Protein AF-A0A645DA91-F1 (afdb_monomer)

Foldseek 3Di:
DDDDDCPQLLVVQPAVPDPLVVQDDPVVVVVVSVVLRVVQVVVVVVVDDSVVSSPDCVNNPRPRDPPVCVVVVVVLVVLQVLLCVLCVVVCPQQPDFCQVLDDDADDADQKKKWWFFDPRSPRPCPPCVQWTWTQFPRRGTDTHGPVPCNRTDIHRDLVSLVVSLQVVLVVSLVVCVVVPRDNVSRDSHRIDMFMFGDDFAQDADDLVQLVVQQAADQLQAWWKWAAASNNHIHIDRPPVSQRVGQEIEPINHRPPLCGYNPRPVPCSVQVSQQRLVSLLVCLVPRGRYYTYRDHPDDPVVSVVSSVVRD

Organism: NCBI:txid1076179

Sequence (310 aa):
MLIVLKSGPYNCINATYDGRHGLCTNMEFREYIEGLAEKYDRLISKGYSEYTILNSREFSQNPFDKTENNVMDEIGNLSSEYRNSICSKKDCYLNWCFKDVFVEHSAAKNIAFYFQLQENGRSSFLFDPDKRLYLCTDGRIKKLGDSNLEEIYYVYNRMDARLFNNVCSDYIAQKCIEIGCPASNIIRYYFSIRFRRLGKPTYLFSKSDIEELMRNADDRETNILVVDENGHAKIIQDIGDRFLYPVRNEAWQAGNNYVGKYSRLSTLDDVYTSCLEGWLLYLGTGQEQYIDIYAEAREEELIKAIEAYY

Structure (mmCIF, N/CA/C/O backbone):
data_AF-A0A645DA91-F1
#
_entry.id   AF-A0A645DA91-F1
#
loop_
_atom_site.group_PDB
_atom_site.id
_atom_site.type_symbol
_atom_site.label_atom_id
_atom_site.label_alt_id
_atom_site.label_comp_id
_atom_site.label_asym_id
_atom_site.label_entity_id
_atom_site.label_seq_id
_atom_site.pdbx_PDB_ins_code
_atom_site.Cartn_x
_atom_site.Cartn_y
_atom_site.Cartn_z
_atom_site.occupancy
_atom_site.B_iso_or_equiv
_atom_site.auth_seq_id
_atom_site.auth_comp_id
_atom_site.auth_asym_id
_atom_site.auth_atom_id
_atom_site.pdbx_PDB_model_num
ATOM 1 N N . MET A 1 1 ? 17.039 39.453 10.058 1.00 52.34 1 MET A N 1
ATOM 2 C CA . MET A 1 1 ? 15.638 39.378 10.521 1.00 52.34 1 MET A CA 1
ATOM 3 C C . MET A 1 1 ? 14.882 38.536 9.514 1.00 52.34 1 MET A C 1
ATOM 5 O O . MET A 1 1 ? 14.834 38.927 8.356 1.00 52.34 1 MET A O 1
ATOM 9 N N . LEU A 1 2 ? 14.391 37.369 9.926 1.00 65.50 2 LEU A N 1
ATOM 10 C CA . LEU A 1 2 ? 13.587 36.490 9.080 1.00 65.50 2 LEU A CA 1
ATOM 11 C C . LEU A 1 2 ? 12.135 36.984 9.104 1.00 65.50 2 LEU A C 1
ATOM 13 O O . LEU A 1 2 ? 11.560 37.112 10.181 1.00 65.50 2 LEU A O 1
ATOM 17 N N . ILE A 1 3 ? 11.560 37.278 7.939 1.00 67.12 3 ILE A N 1
ATOM 18 C CA . ILE A 1 3 ? 10.134 37.591 7.795 1.00 67.12 3 ILE A CA 1
ATOM 19 C C . ILE A 1 3 ? 9.536 36.513 6.897 1.00 67.12 3 ILE A C 1
ATOM 21 O O . ILE A 1 3 ? 9.873 36.431 5.720 1.00 67.12 3 ILE A O 1
ATOM 25 N N . VAL A 1 4 ? 8.656 35.692 7.461 1.00 72.00 4 VAL A N 1
ATOM 26 C CA . VAL A 1 4 ? 7.913 34.640 6.757 1.00 72.00 4 VAL A CA 1
ATOM 27 C C . VAL A 1 4 ? 6.449 34.692 7.188 1.00 72.00 4 VAL A C 1
ATOM 29 O O . VAL A 1 4 ? 6.142 35.091 8.313 1.00 72.00 4 VAL A O 1
ATOM 32 N N . LEU A 1 5 ? 5.532 34.316 6.295 1.00 72.62 5 LEU A N 1
ATOM 33 C CA . LEU A 1 5 ? 4.101 34.295 6.603 1.00 72.62 5 LEU A CA 1
ATOM 34 C C . LEU A 1 5 ? 3.814 33.231 7.662 1.00 72.62 5 LEU A C 1
ATOM 36 O O . LEU A 1 5 ? 4.162 32.068 7.481 1.00 72.62 5 LEU A O 1
ATOM 40 N N . LYS A 1 6 ? 3.154 33.619 8.758 1.00 69.06 6 LYS A N 1
ATOM 41 C CA . LYS A 1 6 ? 2.871 32.730 9.897 1.00 69.06 6 LYS A CA 1
ATOM 42 C C . LYS A 1 6 ? 2.107 31.460 9.496 1.00 69.06 6 LYS A C 1
ATOM 44 O O . LYS A 1 6 ? 2.364 30.412 10.065 1.00 69.06 6 LYS A O 1
ATOM 49 N N . SER A 1 7 ? 1.217 31.563 8.513 1.00 73.00 7 SER A N 1
ATOM 50 C CA . SER A 1 7 ? 0.435 30.460 7.939 1.00 73.00 7 SER A CA 1
ATOM 51 C C . SER A 1 7 ? 0.967 29.983 6.582 1.00 73.00 7 SER A C 1
ATOM 53 O O . SER A 1 7 ? 0.236 29.370 5.815 1.00 73.00 7 SER A O 1
ATOM 55 N N . GLY A 1 8 ? 2.194 30.360 6.219 1.00 74.38 8 GLY A N 1
ATOM 56 C CA . GLY A 1 8 ? 2.812 29.900 4.983 1.00 74.38 8 GLY A CA 1
ATOM 57 C C . GLY A 1 8 ? 3.330 28.468 5.135 1.00 74.38 8 GLY A C 1
ATOM 58 O O . GLY A 1 8 ? 3.785 28.115 6.225 1.00 74.38 8 GLY A O 1
ATOM 59 N N . PRO A 1 9 ? 3.362 27.679 4.048 1.00 80.50 9 PRO A N 1
ATOM 60 C CA . PRO A 1 9 ? 3.739 26.264 4.081 1.00 80.50 9 PRO A CA 1
ATOM 61 C C . PRO A 1 9 ? 5.111 26.011 4.719 1.00 80.50 9 PRO A C 1
ATOM 63 O O . PRO A 1 9 ? 5.287 25.007 5.390 1.00 80.50 9 PRO A O 1
ATOM 66 N N . TYR A 1 10 ? 6.051 26.957 4.616 1.00 82.50 10 TYR A N 1
ATOM 67 C CA . TYR A 1 10 ? 7.350 26.903 5.298 1.00 82.50 10 TYR A CA 1
ATOM 68 C C . TYR A 1 10 ? 7.258 26.753 6.827 1.00 82.50 10 TYR A C 1
ATOM 70 O O . TYR A 1 10 ? 8.022 25.991 7.408 1.00 82.50 10 TYR A O 1
ATOM 78 N N . ASN A 1 11 ? 6.330 27.461 7.478 1.00 77.62 11 ASN A N 1
ATOM 79 C CA . ASN A 1 11 ? 6.151 27.399 8.934 1.00 77.62 11 ASN A CA 1
ATOM 80 C C . ASN A 1 11 ? 5.330 26.180 9.384 1.00 77.62 11 ASN A C 1
ATOM 82 O O . ASN A 1 11 ? 5.194 25.955 10.583 1.00 77.62 11 ASN A O 1
ATOM 86 N N . CYS A 1 12 ? 4.783 25.417 8.436 1.00 75.38 12 CYS A N 1
ATOM 87 C CA . CYS A 1 12 ? 3.957 24.239 8.682 1.00 75.38 12 CYS A CA 1
ATOM 88 C C . CYS A 1 12 ? 4.709 22.926 8.393 1.00 75.38 12 CYS A C 1
ATOM 90 O O . CYS A 1 12 ? 4.130 21.850 8.489 1.00 75.38 12 CYS A O 1
ATOM 92 N N . ILE A 1 13 ? 5.995 22.987 8.029 1.00 75.62 13 ILE A N 1
ATOM 93 C CA . ILE A 1 13 ? 6.814 21.790 7.815 1.00 75.62 13 ILE A CA 1
ATOM 94 C C . ILE A 1 13 ? 7.103 21.130 9.170 1.00 75.62 13 ILE A C 1
ATOM 96 O O . ILE A 1 13 ? 7.697 21.748 10.051 1.00 75.62 13 ILE A O 1
ATOM 100 N N . ASN A 1 14 ? 6.744 19.853 9.312 1.00 62.31 14 ASN A N 1
ATOM 101 C CA . ASN A 1 14 ? 6.839 19.084 10.563 1.00 62.31 14 ASN A CA 1
ATOM 102 C C . ASN A 1 14 ? 8.263 18.600 10.921 1.00 62.31 14 ASN A C 1
ATOM 104 O O . ASN A 1 14 ? 8.432 17.575 11.577 1.00 62.31 14 ASN A O 1
ATOM 108 N N . ALA A 1 15 ? 9.308 19.315 10.507 1.00 59.81 15 ALA A N 1
ATOM 109 C CA . ALA A 1 15 ? 10.686 18.971 10.849 1.00 59.81 15 ALA A CA 1
ATOM 110 C C . ALA A 1 15 ? 11.095 19.676 12.154 1.00 59.81 15 ALA A C 1
ATOM 112 O O . ALA A 1 15 ? 11.396 20.874 12.174 1.00 59.81 15 ALA A O 1
ATOM 113 N N . THR A 1 16 ? 11.086 18.941 13.269 1.00 45.09 16 THR A N 1
ATOM 114 C CA . THR A 1 16 ? 11.477 19.471 14.580 1.00 45.09 16 THR A CA 1
ATOM 115 C C . THR A 1 16 ? 12.940 19.930 14.531 1.00 45.09 16 THR A C 1
ATOM 117 O O . THR A 1 16 ? 13.837 19.118 14.332 1.00 45.09 16 THR A O 1
ATOM 120 N N . TYR A 1 17 ? 13.175 21.231 14.735 1.00 54.69 17 TYR A N 1
ATOM 121 C CA . TYR A 1 17 ? 14.493 21.897 14.714 1.00 54.69 17 TYR A CA 1
ATOM 122 C C . TYR A 1 17 ? 15.131 22.140 13.339 1.00 54.69 17 TYR A C 1
ATOM 124 O O . TYR A 1 17 ? 16.354 22.246 13.232 1.00 54.69 17 TYR A O 1
ATOM 132 N N . ASP A 1 18 ? 14.329 22.328 12.293 1.00 66.44 18 ASP A N 1
ATOM 133 C CA . ASP A 1 18 ? 14.874 22.686 10.987 1.00 66.44 18 ASP A CA 1
ATOM 134 C C . ASP A 1 18 ? 15.167 24.197 10.837 1.00 66.44 18 ASP A C 1
ATOM 136 O O . ASP A 1 18 ? 14.302 25.029 10.551 1.00 66.44 18 ASP A O 1
ATOM 140 N N . GLY A 1 19 ? 16.440 24.556 11.020 1.00 72.50 19 GLY A N 1
ATOM 141 C CA . GLY A 1 19 ? 16.985 25.899 10.818 1.00 72.50 19 GLY A CA 1
ATOM 142 C C . GLY A 1 19 ? 17.414 26.217 9.379 1.00 72.50 19 GLY A C 1
ATOM 143 O O . GLY A 1 19 ? 18.328 27.023 9.212 1.00 72.50 19 GLY A O 1
ATOM 144 N N . ARG A 1 20 ? 16.809 25.613 8.339 1.00 80.69 20 ARG A N 1
ATOM 145 C CA . ARG A 1 20 ? 17.244 25.708 6.923 1.00 80.69 20 ARG A CA 1
ATOM 146 C C . ARG A 1 20 ? 17.534 27.116 6.398 1.00 80.69 20 ARG A C 1
ATOM 148 O O . ARG A 1 20 ? 18.460 27.297 5.617 1.00 80.69 20 ARG A O 1
ATOM 155 N N . HIS A 1 21 ? 16.813 28.129 6.874 1.00 82.00 21 HIS A N 1
ATOM 156 C CA . HIS A 1 21 ? 17.048 29.535 6.520 1.00 82.00 21 HIS A CA 1
ATOM 157 C C . HIS A 1 21 ? 18.426 30.074 6.948 1.00 82.00 21 HIS A C 1
ATOM 159 O O . HIS A 1 21 ? 18.890 31.067 6.398 1.00 82.00 21 HIS A O 1
ATOM 165 N N . GLY A 1 22 ? 19.078 29.449 7.932 1.00 81.25 22 GLY A N 1
ATOM 166 C CA . GLY A 1 22 ? 20.432 29.792 8.373 1.00 81.25 22 GLY A CA 1
ATOM 167 C C . GLY A 1 22 ? 21.545 29.193 7.508 1.00 81.25 22 GLY A C 1
ATOM 168 O O . GLY A 1 22 ? 22.710 29.516 7.724 1.00 81.25 22 GLY A O 1
ATOM 169 N N . LEU A 1 23 ? 21.203 28.327 6.547 1.00 83.12 23 LEU A N 1
ATOM 170 C CA . LEU A 1 23 ? 22.153 27.572 5.721 1.00 83.12 23 LEU A CA 1
ATOM 171 C C . LEU A 1 23 ? 22.264 28.088 4.277 1.00 83.12 23 LEU A C 1
ATOM 173 O O . LEU A 1 23 ? 23.050 27.560 3.493 1.00 83.12 23 LEU A O 1
ATOM 177 N N . CYS A 1 24 ? 21.511 29.127 3.926 1.00 81.69 24 CYS A N 1
ATOM 178 C CA . CYS A 1 24 ? 21.477 29.712 2.589 1.00 81.69 24 CYS A CA 1
ATOM 179 C C . CYS A 1 24 ? 21.543 31.242 2.639 1.00 81.69 24 CYS A C 1
ATOM 181 O O . CYS A 1 24 ? 21.350 31.874 3.679 1.00 81.69 24 CYS A O 1
ATOM 183 N N . THR A 1 25 ? 21.804 31.862 1.493 1.00 84.88 25 THR A N 1
ATOM 184 C CA . THR A 1 25 ? 21.698 33.314 1.339 1.00 84.88 25 THR A CA 1
ATOM 185 C C . THR A 1 25 ? 20.234 33.762 1.345 1.00 84.88 25 THR A C 1
ATOM 187 O O . THR A 1 25 ? 19.316 32.989 1.078 1.00 84.88 25 THR A O 1
ATOM 190 N N . ASN A 1 26 ? 19.995 35.053 1.594 1.00 84.19 26 ASN A N 1
ATOM 191 C CA . ASN A 1 26 ? 18.640 35.618 1.558 1.00 84.19 26 ASN A CA 1
ATOM 192 C C . ASN A 1 26 ? 17.962 35.472 0.183 1.00 84.19 26 ASN A C 1
ATOM 194 O O . ASN A 1 26 ? 16.739 35.385 0.122 1.00 84.19 26 ASN A O 1
ATOM 198 N N . MET A 1 27 ? 18.739 35.486 -0.906 1.00 81.25 27 MET A N 1
ATOM 199 C CA . MET A 1 27 ? 18.217 35.341 -2.268 1.00 81.25 27 MET A CA 1
ATOM 200 C C . MET A 1 27 ? 17.771 33.901 -2.520 1.00 81.25 27 MET A C 1
ATOM 202 O O . MET A 1 27 ? 16.620 33.683 -2.880 1.00 81.25 27 MET A O 1
ATOM 206 N N . GLU A 1 28 ? 18.630 32.931 -2.206 1.00 81.81 28 GLU A N 1
ATOM 207 C CA . GLU A 1 28 ? 18.305 31.501 -2.298 1.00 81.81 28 GLU A CA 1
ATOM 208 C C . GLU A 1 28 ? 17.116 31.136 -1.404 1.00 81.81 28 GLU A C 1
ATOM 210 O O . GLU A 1 28 ? 16.223 30.398 -1.814 1.00 81.81 28 GLU A O 1
ATOM 215 N N . PHE A 1 29 ? 17.062 31.698 -0.193 1.00 86.19 29 PHE A N 1
ATOM 216 C CA . PHE A 1 29 ? 15.939 31.482 0.710 1.00 86.19 29 PHE A CA 1
ATOM 217 C C . PHE A 1 29 ? 14.629 32.027 0.134 1.00 86.19 29 PHE A C 1
ATOM 219 O O . PHE A 1 29 ? 13.588 31.384 0.238 1.00 86.19 29 PHE A O 1
ATOM 226 N N . ARG A 1 30 ? 14.669 33.211 -0.486 1.00 82.50 30 ARG A N 1
ATOM 227 C CA . ARG A 1 30 ? 13.492 33.830 -1.099 1.00 82.50 30 ARG A CA 1
ATOM 228 C C . ARG A 1 30 ? 12.961 32.995 -2.263 1.00 82.50 30 ARG A C 1
ATOM 230 O O . ARG A 1 30 ? 11.773 32.690 -2.274 1.00 82.50 30 ARG A O 1
ATOM 237 N N . GLU A 1 31 ? 13.832 32.610 -3.192 1.00 83.19 31 GLU A N 1
ATOM 238 C CA . GLU A 1 31 ? 13.474 31.765 -4.341 1.00 83.19 31 GLU A CA 1
ATOM 239 C C . GLU A 1 31 ? 12.900 30.420 -3.884 1.00 83.19 31 GLU A C 1
ATOM 241 O O . GLU A 1 31 ? 11.908 29.931 -4.424 1.00 83.19 31 GLU A O 1
ATOM 246 N N . TYR A 1 32 ? 13.486 29.846 -2.833 1.00 83.50 32 TYR A N 1
ATOM 247 C CA . TYR A 1 32 ? 12.991 28.625 -2.220 1.00 83.50 32 TYR A CA 1
ATOM 248 C C . TYR A 1 32 ? 11.575 28.780 -1.650 1.00 83.50 32 TYR A C 1
ATOM 250 O O . TYR A 1 32 ? 10.724 27.937 -1.923 1.00 83.50 32 TYR A O 1
ATOM 258 N N . ILE A 1 33 ? 11.295 29.848 -0.893 1.00 85.00 33 ILE A N 1
ATOM 259 C CA . ILE A 1 33 ? 9.961 30.101 -0.326 1.00 85.00 33 ILE A CA 1
ATOM 260 C C . ILE A 1 33 ? 8.917 30.323 -1.424 1.00 85.00 33 ILE A C 1
ATOM 262 O O . ILE A 1 33 ? 7.820 29.774 -1.328 1.00 85.00 33 ILE A O 1
ATOM 266 N N . GLU A 1 34 ? 9.253 31.094 -2.460 1.00 82.25 34 GLU A N 1
ATOM 267 C CA . GLU A 1 34 ? 8.369 31.337 -3.608 1.00 82.25 34 GLU A CA 1
ATOM 268 C C . GLU A 1 34 ? 8.045 30.014 -4.324 1.00 82.25 34 GLU A C 1
ATOM 270 O O . GLU A 1 34 ? 6.875 29.660 -4.476 1.00 82.25 34 GLU A O 1
ATOM 275 N N . GLY A 1 35 ? 9.062 29.204 -4.635 1.00 81.62 35 GLY A N 1
ATOM 276 C CA . GLY A 1 35 ? 8.860 27.892 -5.254 1.00 81.62 35 GLY A CA 1
ATOM 277 C C . GLY A 1 35 ? 8.137 26.879 -4.356 1.00 81.62 35 GLY A C 1
ATOM 278 O O . GLY A 1 35 ? 7.450 25.986 -4.856 1.00 81.62 35 GLY A O 1
ATOM 279 N N . LEU A 1 36 ? 8.275 26.990 -3.034 1.00 84.19 36 LEU A N 1
ATOM 280 C CA . LEU A 1 36 ? 7.584 26.130 -2.074 1.00 84.19 36 LEU A CA 1
ATOM 281 C C . LEU A 1 36 ? 6.093 26.483 -1.976 1.00 84.19 36 LEU A C 1
ATOM 283 O O . LEU A 1 36 ? 5.263 25.574 -1.949 1.00 84.19 36 LEU A O 1
ATOM 287 N N . ALA A 1 37 ? 5.749 27.773 -2.002 1.00 83.75 37 ALA A N 1
ATOM 288 C CA . ALA A 1 37 ? 4.364 28.241 -2.046 1.00 83.75 37 ALA A CA 1
ATOM 289 C C . ALA A 1 37 ? 3.654 27.809 -3.340 1.00 83.75 37 ALA A C 1
ATOM 291 O O . ALA A 1 37 ? 2.596 27.188 -3.277 1.00 83.75 37 ALA A O 1
ATOM 292 N N . GLU A 1 38 ? 4.276 28.020 -4.506 1.00 84.12 38 GLU A N 1
ATOM 293 C CA . GLU A 1 38 ? 3.701 27.612 -5.797 1.00 84.12 38 GLU A CA 1
ATOM 294 C C . GLU A 1 38 ? 3.420 26.104 -5.866 1.00 84.12 38 GLU A C 1
ATOM 296 O O . GLU A 1 38 ? 2.376 25.662 -6.353 1.00 84.12 38 GLU A O 1
ATOM 301 N N . LYS A 1 39 ? 4.354 25.286 -5.366 1.00 80.69 39 LYS A N 1
ATOM 302 C CA . LYS A 1 39 ? 4.186 23.828 -5.325 1.00 80.69 39 LYS A CA 1
ATOM 303 C C . LYS A 1 39 ? 3.067 23.412 -4.381 1.00 80.69 39 LYS A C 1
ATOM 305 O O . LYS A 1 39 ? 2.303 22.516 -4.735 1.00 80.69 39 LYS A O 1
ATOM 310 N N . TYR A 1 40 ? 2.993 24.034 -3.208 1.00 84.69 40 TYR A N 1
ATOM 311 C CA . TYR A 1 40 ? 1.960 23.762 -2.217 1.00 84.69 40 TYR A CA 1
ATOM 312 C C . TYR A 1 40 ? 0.567 24.062 -2.790 1.00 84.69 40 TYR A C 1
ATOM 314 O O . TYR A 1 40 ? -0.273 23.164 -2.841 1.00 84.69 40 TYR A O 1
ATOM 322 N N . ASP A 1 41 ? 0.362 25.256 -3.354 1.00 83.62 41 ASP A N 1
ATOM 323 C CA . ASP A 1 41 ? -0.920 25.666 -3.947 1.00 83.62 41 ASP A CA 1
ATOM 324 C C . ASP A 1 41 ? -1.335 24.747 -5.107 1.00 83.62 41 ASP A C 1
ATOM 326 O O . ASP A 1 41 ? -2.500 24.351 -5.248 1.00 83.62 41 ASP A O 1
ATOM 330 N N . ARG A 1 42 ? -0.365 24.332 -5.930 1.00 80.50 42 ARG A N 1
ATOM 331 C CA . ARG A 1 42 ? -0.598 23.383 -7.025 1.00 80.50 42 ARG A CA 1
ATOM 332 C C . ARG A 1 42 ? -1.047 22.006 -6.531 1.00 80.50 42 ARG A C 1
ATOM 334 O O . ARG A 1 42 ? -1.808 21.337 -7.221 1.00 80.50 42 ARG A O 1
ATOM 341 N N . LEU A 1 43 ? -0.553 21.541 -5.387 1.00 76.06 43 LEU A N 1
ATOM 342 C CA . LEU A 1 43 ? -0.924 20.233 -4.840 1.00 76.06 43 LEU A CA 1
ATOM 343 C C . LEU A 1 43 ? -2.266 20.298 -4.102 1.00 76.06 43 LEU A C 1
ATOM 345 O O . LEU A 1 43 ? -3.107 19.425 -4.313 1.00 76.06 43 LEU A O 1
ATOM 349 N N . ILE A 1 44 ? -2.523 21.364 -3.340 1.00 80.50 44 ILE A N 1
ATOM 350 C CA . ILE A 1 44 ? -3.827 21.600 -2.701 1.00 80.50 44 ILE A CA 1
ATOM 351 C C . ILE A 1 44 ? -4.943 21.696 -3.748 1.00 80.50 44 ILE A C 1
ATOM 353 O O . ILE A 1 44 ? -5.970 21.032 -3.623 1.00 80.50 44 ILE A O 1
ATOM 357 N N . SER A 1 45 ? -4.733 22.449 -4.834 1.00 74.25 45 SER A N 1
ATOM 358 C CA . SER A 1 45 ? -5.717 22.561 -5.927 1.00 74.25 45 SER A CA 1
ATOM 359 C C . SER A 1 45 ? -5.999 21.237 -6.651 1.00 74.25 45 SER A C 1
ATOM 361 O O . SER A 1 45 ? -7.038 21.102 -7.294 1.00 74.25 45 SER A O 1
ATOM 363 N N . LYS A 1 46 ? -5.114 20.242 -6.513 1.00 68.00 46 LYS A N 1
ATOM 364 C CA . LYS A 1 46 ? -5.298 18.874 -7.019 1.00 68.00 46 LYS A CA 1
ATOM 365 C C . LYS A 1 46 ? -5.961 17.927 -6.007 1.00 68.00 46 LYS A C 1
ATOM 367 O O . LYS A 1 46 ? -6.096 16.743 -6.299 1.00 68.00 46 LYS A O 1
ATOM 372 N N . GLY A 1 47 ? -6.384 18.424 -4.843 1.00 66.44 47 GLY A N 1
ATOM 373 C CA . GLY A 1 47 ? -7.108 17.650 -3.831 1.00 66.44 47 GLY A CA 1
ATOM 374 C C . GLY A 1 47 ? -6.224 16.829 -2.891 1.00 66.44 47 GLY A C 1
ATOM 375 O O . GLY A 1 47 ? -6.746 16.006 -2.141 1.00 66.44 47 GLY A O 1
ATOM 376 N N . TYR A 1 48 ? -4.903 17.035 -2.906 1.00 64.56 48 TYR A N 1
ATOM 377 C CA . TYR A 1 48 ? -4.022 16.440 -1.901 1.00 64.56 48 TYR A CA 1
ATOM 378 C C . TYR A 1 48 ? -4.250 17.118 -0.547 1.00 64.56 48 TYR A C 1
ATOM 380 O O . TYR A 1 48 ? -4.436 18.333 -0.482 1.00 64.56 48 TYR A O 1
ATOM 388 N N . SER A 1 49 ? -4.226 16.341 0.538 1.00 76.19 49 SER A N 1
ATOM 389 C CA . SER A 1 49 ? -4.338 16.908 1.881 1.00 76.19 49 SER A CA 1
ATOM 390 C C . SER A 1 49 ? -3.063 17.669 2.247 1.00 76.19 49 SER A C 1
ATOM 392 O O . SER A 1 49 ? -1.952 17.286 1.868 1.00 76.19 49 SER A O 1
ATOM 394 N N . GLU A 1 50 ? -3.224 18.736 3.025 1.00 77.56 50 GLU A N 1
ATOM 395 C CA . GLU A 1 50 ? -2.109 19.519 3.560 1.00 77.56 50 GLU A CA 1
ATOM 396 C C . GLU A 1 50 ? -1.109 18.632 4.319 1.00 77.56 50 GLU A C 1
ATOM 398 O O . GLU A 1 50 ? 0.097 18.723 4.095 1.00 77.56 50 GLU A O 1
ATOM 403 N N . TYR A 1 51 ? -1.614 17.697 5.130 1.00 72.62 51 TYR A N 1
ATOM 404 C CA . TYR A 1 51 ? -0.792 16.732 5.856 1.00 72.62 51 TYR A CA 1
ATOM 405 C C . TYR A 1 51 ? 0.101 15.900 4.920 1.00 72.62 51 TYR A C 1
ATOM 407 O O . TYR A 1 51 ? 1.298 15.762 5.170 1.00 72.62 51 TYR A O 1
ATOM 415 N N . THR A 1 52 ? -0.437 15.372 3.815 1.00 68.38 52 THR A N 1
ATOM 416 C CA . THR A 1 52 ? 0.349 14.579 2.855 1.00 68.38 52 THR A CA 1
ATOM 417 C C . THR A 1 52 ? 1.425 15.417 2.162 1.00 68.38 52 THR A C 1
ATOM 419 O O . THR A 1 52 ? 2.522 14.919 1.916 1.00 68.38 52 THR A O 1
ATOM 422 N N . ILE A 1 53 ? 1.130 16.682 1.855 1.00 74.88 53 ILE A N 1
ATOM 423 C CA . ILE A 1 53 ? 2.071 17.587 1.186 1.00 74.88 53 ILE A CA 1
ATOM 424 C C . ILE A 1 53 ? 3.228 17.945 2.123 1.00 74.88 53 ILE A C 1
ATOM 426 O O . ILE A 1 53 ? 4.388 17.807 1.747 1.00 74.88 53 ILE A O 1
ATOM 430 N N . LEU A 1 54 ? 2.926 18.375 3.349 1.00 76.44 54 LEU A N 1
ATOM 431 C CA . LEU A 1 54 ? 3.929 18.896 4.282 1.00 76.44 54 LEU A CA 1
ATOM 432 C C . LEU A 1 54 ? 4.844 17.807 4.860 1.00 76.44 54 LEU A C 1
ATOM 434 O O . LEU A 1 54 ? 5.992 18.095 5.196 1.00 76.44 54 LEU A O 1
ATOM 438 N N . ASN A 1 55 ? 4.367 16.560 4.930 1.00 67.88 55 ASN A N 1
ATOM 439 C CA . ASN A 1 55 ? 5.183 15.407 5.323 1.00 67.88 55 ASN A CA 1
ATOM 440 C C . ASN A 1 55 ? 5.912 14.746 4.137 1.00 67.88 55 ASN A C 1
ATOM 442 O O . ASN A 1 55 ? 6.686 13.807 4.338 1.00 67.88 55 ASN A O 1
ATOM 446 N N . SER A 1 56 ? 5.701 15.211 2.899 1.00 68.19 56 SER A N 1
ATOM 447 C CA . SER A 1 56 ? 6.437 14.696 1.742 1.00 68.19 56 SER A CA 1
ATOM 448 C C . SER A 1 56 ? 7.918 15.050 1.861 1.00 68.19 56 SER A C 1
ATOM 450 O O . SER A 1 56 ? 8.277 16.118 2.358 1.00 68.19 56 SER A O 1
ATOM 452 N N . ARG A 1 57 ? 8.793 14.166 1.367 1.00 65.25 57 ARG A N 1
ATOM 453 C CA . ARG A 1 57 ? 10.252 14.356 1.417 1.00 65.25 57 ARG A CA 1
ATOM 454 C C . ARG A 1 57 ? 10.676 15.702 0.828 1.00 65.25 57 ARG A C 1
ATOM 456 O O . ARG A 1 57 ? 11.599 16.328 1.318 1.00 65.25 57 ARG A O 1
ATOM 463 N N . GLU A 1 58 ? 10.004 16.151 -0.221 1.00 70.75 58 GLU A N 1
ATOM 464 C CA . GLU A 1 58 ? 10.311 17.391 -0.927 1.00 70.75 58 GLU A CA 1
ATOM 465 C C . GLU A 1 58 ? 10.017 18.655 -0.103 1.00 70.75 58 GLU A C 1
ATOM 467 O O . GLU A 1 58 ? 10.619 19.694 -0.373 1.00 70.75 58 GLU A O 1
ATOM 472 N N . PHE A 1 59 ? 9.118 18.573 0.884 1.00 78.00 59 PHE A N 1
ATOM 473 C CA . PHE A 1 59 ? 8.829 19.654 1.832 1.00 78.00 59 PHE A CA 1
ATOM 474 C C . PHE A 1 59 ? 9.597 19.470 3.146 1.00 78.00 59 PHE A C 1
ATOM 476 O O . PHE A 1 59 ? 10.156 20.436 3.672 1.00 78.00 59 PHE A O 1
ATOM 483 N N . SER A 1 60 ? 9.676 18.242 3.662 1.00 74.00 60 SER A N 1
ATOM 484 C CA . SER A 1 60 ? 10.303 17.945 4.950 1.00 74.00 60 SER A CA 1
ATOM 485 C C . SER A 1 60 ? 11.832 17.946 4.908 1.00 74.00 60 SER A C 1
ATOM 487 O O . SER A 1 60 ? 12.437 18.419 5.865 1.00 74.00 60 SER A O 1
ATOM 489 N N . GLN A 1 61 ? 12.469 17.533 3.805 1.00 75.69 61 GLN A N 1
ATOM 490 C CA . GLN A 1 61 ? 13.932 17.520 3.681 1.00 75.69 61 GLN A CA 1
ATOM 491 C C . GLN A 1 61 ? 14.507 18.942 3.600 1.00 75.69 61 GLN A C 1
ATOM 493 O O . GLN A 1 61 ? 13.990 19.797 2.878 1.00 75.69 61 GLN A O 1
ATOM 498 N N . ASN A 1 62 ? 15.616 19.183 4.304 1.00 79.75 62 ASN A N 1
ATOM 499 C CA . ASN A 1 62 ? 16.337 20.448 4.251 1.00 79.75 62 ASN A CA 1
ATOM 500 C C . ASN A 1 62 ? 17.187 20.534 2.965 1.00 79.75 62 ASN A C 1
ATOM 502 O O . ASN A 1 62 ? 18.188 19.826 2.839 1.00 79.75 62 ASN A O 1
ATOM 506 N N . PRO A 1 63 ? 16.851 21.415 2.007 1.00 75.94 63 PRO A N 1
ATOM 507 C CA . PRO A 1 63 ? 17.580 21.506 0.741 1.00 75.94 63 PRO A CA 1
ATOM 508 C C . PRO A 1 63 ? 18.964 22.163 0.878 1.00 75.94 63 PRO A C 1
ATOM 510 O O . PRO A 1 63 ? 19.746 22.129 -0.068 1.00 75.94 63 PRO A O 1
ATOM 513 N N . PHE A 1 64 ? 19.270 22.774 2.027 1.00 81.12 64 PHE A N 1
ATOM 514 C CA . PHE A 1 64 ? 20.493 23.544 2.260 1.00 81.12 64 PHE A CA 1
ATOM 515 C C . PHE A 1 64 ? 21.484 22.844 3.205 1.00 81.12 64 PHE A C 1
ATOM 517 O O . PHE A 1 64 ? 22.625 23.295 3.335 1.00 81.12 64 PHE A O 1
ATOM 524 N N . ASP A 1 65 ? 21.092 21.737 3.845 1.00 77.56 65 ASP A N 1
ATOM 525 C CA . ASP A 1 65 ? 21.990 20.955 4.697 1.00 77.56 65 ASP A CA 1
ATOM 526 C C . ASP A 1 65 ? 22.947 20.097 3.862 1.00 77.56 65 ASP A C 1
ATOM 528 O O . ASP A 1 65 ? 22.552 19.181 3.148 1.00 77.56 65 ASP A O 1
ATOM 532 N N . LYS A 1 66 ? 24.248 20.379 3.956 1.00 63.78 66 LYS A N 1
ATOM 533 C CA . LYS A 1 66 ? 25.297 19.658 3.220 1.00 63.78 66 LYS A CA 1
ATOM 534 C C . LYS A 1 66 ? 25.690 18.326 3.872 1.00 63.78 66 LYS A C 1
ATOM 536 O O . LYS A 1 66 ? 26.407 17.549 3.250 1.00 63.78 66 LYS A O 1
ATOM 541 N N . THR A 1 67 ? 25.268 18.057 5.108 1.00 58.12 67 THR A N 1
ATOM 542 C CA . THR A 1 67 ? 25.639 16.843 5.855 1.00 58.12 67 THR A CA 1
ATOM 543 C C . THR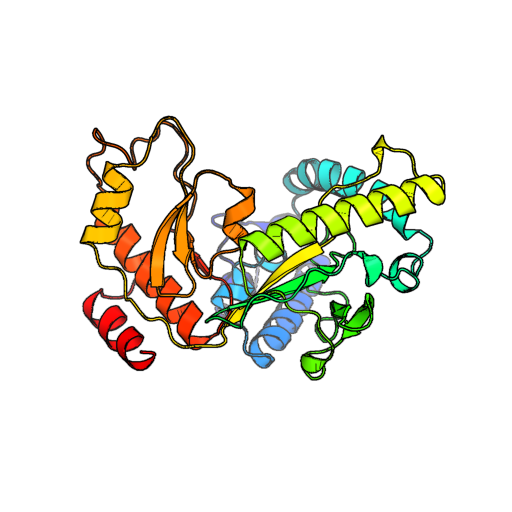 A 1 67 ? 24.652 15.693 5.658 1.00 58.12 67 THR A C 1
ATOM 545 O O . THR A 1 67 ? 25.097 14.585 5.362 1.00 58.12 67 THR A O 1
ATOM 548 N N . GLU A 1 68 ? 23.340 15.950 5.689 1.00 47.34 68 GLU A N 1
ATOM 549 C CA . GLU A 1 68 ? 22.327 14.963 5.274 1.00 47.34 68 GLU A CA 1
ATOM 550 C C . GLU A 1 68 ? 22.366 14.685 3.769 1.00 47.34 68 GLU A C 1
ATOM 552 O O . GLU A 1 68 ? 22.215 13.535 3.344 1.00 47.34 68 GLU A O 1
ATOM 557 N N . ASN A 1 69 ? 22.639 15.719 2.962 1.00 46.38 69 ASN A N 1
ATOM 558 C CA . ASN A 1 69 ? 22.774 15.555 1.522 1.00 46.38 69 ASN A CA 1
ATOM 559 C C . ASN A 1 69 ? 23.947 14.628 1.174 1.00 46.38 69 ASN A C 1
ATOM 561 O O . ASN A 1 69 ? 23.754 13.737 0.372 1.00 46.38 69 ASN A O 1
ATOM 565 N N . ASN A 1 70 ? 25.112 14.671 1.830 1.00 43.50 70 ASN A N 1
ATOM 566 C CA . ASN A 1 70 ? 26.246 13.828 1.408 1.00 43.50 70 ASN A CA 1
ATOM 567 C C . ASN A 1 70 ? 26.054 12.306 1.606 1.00 43.50 70 ASN A C 1
ATOM 569 O O . ASN A 1 70 ? 26.477 11.540 0.748 1.00 43.50 70 ASN A O 1
ATOM 573 N N . VAL A 1 71 ? 25.397 11.832 2.673 1.00 41.88 71 VAL A N 1
ATOM 574 C CA . VAL A 1 71 ? 25.269 10.373 2.925 1.00 41.88 71 VAL A CA 1
ATOM 575 C C . VAL A 1 71 ? 24.136 9.748 2.099 1.00 41.88 71 VAL A C 1
ATOM 577 O O . VAL A 1 71 ? 24.264 8.638 1.577 1.00 41.88 71 VAL A O 1
ATOM 580 N N . MET A 1 72 ? 23.025 10.471 1.931 1.00 40.78 72 MET A N 1
ATOM 581 C CA . MET A 1 72 ? 21.904 10.053 1.082 1.00 40.78 72 MET A CA 1
ATOM 582 C C . MET A 1 72 ? 22.141 10.357 -0.403 1.00 40.78 72 MET A C 1
ATOM 584 O O . MET A 1 72 ? 21.667 9.586 -1.238 1.00 40.78 72 MET A O 1
ATOM 588 N N . ASP A 1 73 ? 22.897 11.404 -0.748 1.00 43.00 73 ASP A N 1
ATOM 589 C CA . ASP A 1 73 ? 23.323 11.677 -2.122 1.00 43.00 73 ASP A CA 1
ATOM 590 C C . ASP A 1 73 ? 24.466 10.764 -2.545 1.00 43.00 73 ASP A C 1
ATOM 592 O O . ASP A 1 73 ? 24.528 10.463 -3.720 1.00 43.00 73 ASP A O 1
ATOM 596 N N . GLU A 1 74 ? 25.330 10.224 -1.682 1.00 38.50 74 GLU A N 1
ATOM 597 C CA . GLU A 1 74 ? 26.290 9.196 -2.127 1.00 38.50 74 GLU A CA 1
ATOM 598 C C . GLU A 1 74 ? 25.577 7.884 -2.497 1.00 38.50 74 GLU A C 1
ATOM 600 O O . GLU A 1 74 ? 25.829 7.324 -3.565 1.00 38.50 74 GLU A O 1
ATOM 605 N N . ILE A 1 75 ? 24.595 7.442 -1.703 1.00 40.22 75 ILE A N 1
ATOM 606 C CA . ILE A 1 75 ? 23.752 6.268 -2.013 1.00 40.22 75 ILE A CA 1
ATOM 607 C C . ILE A 1 75 ? 22.781 6.573 -3.180 1.00 40.22 75 ILE A C 1
ATOM 609 O O . ILE A 1 75 ? 22.485 5.719 -4.025 1.00 40.22 75 ILE A O 1
ATOM 613 N N . GLY A 1 76 ? 22.303 7.815 -3.280 1.00 39.25 76 GLY A N 1
ATOM 614 C CA . GLY A 1 76 ? 21.455 8.328 -4.357 1.00 39.25 76 GLY A CA 1
ATOM 615 C C . GLY A 1 76 ? 22.195 8.560 -5.679 1.00 39.25 76 GLY A C 1
ATOM 616 O O . GLY A 1 76 ? 21.638 8.281 -6.739 1.00 39.25 76 GLY A O 1
ATOM 617 N N . ASN A 1 77 ? 23.456 8.991 -5.646 1.00 37.94 77 ASN A N 1
ATOM 618 C CA . ASN A 1 77 ? 24.316 9.274 -6.803 1.00 37.94 77 ASN A CA 1
ATOM 619 C C . ASN A 1 77 ? 24.943 7.991 -7.351 1.00 37.94 77 ASN A C 1
ATOM 621 O O . ASN A 1 77 ? 24.848 7.752 -8.553 1.00 37.94 77 ASN A O 1
ATOM 625 N N . LEU A 1 78 ? 25.404 7.078 -6.485 1.00 38.03 78 LEU A N 1
ATOM 626 C CA . LEU A 1 78 ? 25.780 5.713 -6.885 1.00 38.03 78 LEU A CA 1
ATOM 627 C C . LEU A 1 78 ? 24.585 4.903 -7.414 1.00 38.03 78 LEU A C 1
ATOM 629 O O 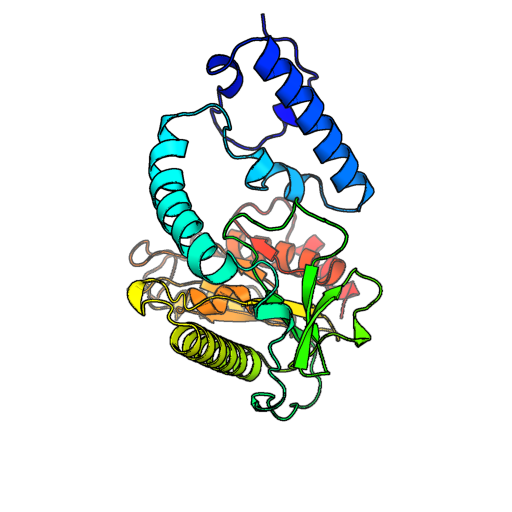. LEU A 1 78 ? 24.768 3.939 -8.141 1.00 38.03 78 LEU A O 1
ATOM 633 N N . SER A 1 79 ? 23.342 5.271 -7.102 1.00 45.50 79 SER A N 1
ATOM 634 C CA . SER A 1 79 ? 22.165 4.627 -7.702 1.00 45.50 79 SER A CA 1
ATOM 635 C C . SER A 1 79 ? 21.561 5.406 -8.876 1.00 45.50 79 SER A C 1
ATOM 637 O O . SER A 1 79 ? 20.721 4.855 -9.587 1.00 45.50 79 SER A O 1
ATOM 639 N N . SER A 1 80 ? 21.970 6.652 -9.132 1.00 42.22 80 SER A N 1
ATOM 640 C CA . SER A 1 80 ? 21.472 7.464 -10.253 1.00 42.22 80 SER A CA 1
ATOM 641 C C . SER A 1 80 ? 22.442 7.516 -11.431 1.00 42.22 80 SER A C 1
ATOM 643 O O . SER A 1 80 ? 21.975 7.372 -12.555 1.00 42.22 80 SER A O 1
ATOM 645 N N . GLU A 1 81 ? 23.765 7.551 -11.232 1.00 42.75 81 GLU A N 1
ATOM 646 C CA . GLU A 1 81 ? 24.737 7.324 -12.321 1.00 42.75 81 GLU A CA 1
ATOM 647 C C . GLU A 1 81 ? 24.593 5.922 -12.940 1.00 42.75 81 GLU A C 1
ATOM 649 O O . GLU A 1 81 ? 24.726 5.743 -14.151 1.00 42.75 81 GLU A O 1
ATOM 654 N N . TYR A 1 82 ? 24.217 4.925 -12.135 1.00 45.88 82 TYR A N 1
ATOM 655 C CA . TYR A 1 82 ? 24.090 3.537 -12.582 1.00 45.88 82 TYR A CA 1
ATOM 656 C C . TYR A 1 82 ? 22.728 3.242 -13.228 1.00 45.88 82 TYR A C 1
ATOM 658 O O . TYR A 1 82 ? 22.685 2.570 -14.265 1.00 45.88 82 TYR A O 1
ATOM 666 N N . ARG A 1 83 ? 21.632 3.838 -12.718 1.00 45.50 83 ARG A N 1
ATOM 667 C CA . ARG A 1 83 ? 20.326 3.891 -13.415 1.00 45.50 83 ARG A CA 1
ATOM 668 C C . ARG A 1 83 ? 20.430 4.641 -14.743 1.00 45.50 83 ARG A C 1
ATOM 670 O O . ARG A 1 83 ? 19.842 4.204 -15.732 1.00 45.50 83 ARG A O 1
ATOM 677 N N . ASN A 1 84 ? 21.242 5.700 -14.794 1.00 44.00 84 ASN A N 1
ATOM 678 C CA . ASN A 1 84 ? 21.559 6.400 -16.034 1.00 44.00 84 ASN A CA 1
ATOM 679 C C . ASN A 1 84 ? 22.270 5.489 -17.044 1.00 44.00 84 ASN A C 1
ATOM 681 O O . ASN A 1 84 ? 22.126 5.732 -18.231 1.00 44.00 84 ASN A O 1
ATOM 685 N N . SER A 1 85 ? 22.967 4.413 -16.652 1.00 45.25 85 SER A N 1
ATOM 686 C CA . SER A 1 85 ? 23.592 3.513 -17.638 1.00 45.25 85 SER A CA 1
ATOM 687 C C . SER A 1 85 ? 22.582 2.602 -18.355 1.00 45.25 85 SER A C 1
ATOM 689 O O . SER A 1 85 ? 22.675 2.454 -19.571 1.00 45.25 85 SER A O 1
ATOM 691 N N . ILE A 1 86 ? 21.558 2.089 -17.656 1.00 47.31 86 ILE A N 1
ATOM 692 C CA . ILE A 1 86 ? 20.486 1.264 -18.256 1.00 47.31 86 ILE A CA 1
ATOM 693 C C . ILE A 1 86 ? 19.512 2.133 -19.073 1.00 47.31 86 ILE A C 1
ATOM 695 O O . ILE A 1 86 ? 19.051 1.718 -20.136 1.00 47.31 86 ILE A O 1
ATOM 699 N N . CYS A 1 87 ? 19.251 3.362 -18.608 1.00 45.75 87 CYS A N 1
ATOM 700 C CA . CYS A 1 87 ? 18.309 4.316 -19.207 1.00 45.75 87 CYS A CA 1
ATOM 701 C C . CYS A 1 87 ? 18.963 5.438 -20.040 1.00 45.75 87 CYS A C 1
ATOM 703 O O . CYS A 1 87 ? 18.262 6.346 -20.487 1.00 45.75 87 CYS A O 1
ATOM 705 N N . SER A 1 88 ? 20.279 5.413 -20.283 1.00 43.50 88 SER A N 1
ATOM 706 C CA . SER A 1 88 ? 20.971 6.447 -21.089 1.00 43.50 88 SER A CA 1
ATOM 707 C C . SER A 1 88 ? 20.452 6.510 -22.526 1.00 43.50 88 SER A C 1
ATOM 709 O O . SER A 1 88 ? 20.495 7.563 -23.161 1.00 43.50 88 SER A O 1
ATOM 711 N N . LYS A 1 89 ? 19.879 5.410 -23.026 1.00 51.16 89 LYS A N 1
ATOM 712 C CA . LYS A 1 89 ? 18.946 5.424 -24.154 1.00 51.16 89 LYS A CA 1
ATOM 713 C C . LYS A 1 89 ? 17.536 5.535 -23.581 1.00 51.16 89 LYS A C 1
ATOM 715 O O . LYS A 1 89 ? 16.914 4.517 -23.287 1.00 51.16 89 LYS A O 1
ATOM 720 N N . LYS A 1 90 ? 17.070 6.774 -23.407 1.00 47.97 90 LYS A N 1
ATOM 721 C CA . LYS A 1 90 ? 15.824 7.186 -22.727 1.00 47.97 90 LYS A CA 1
ATOM 722 C C . LYS A 1 90 ? 14.540 6.406 -23.082 1.00 47.97 90 LYS A C 1
ATOM 724 O O . LYS A 1 90 ? 13.584 6.503 -22.330 1.00 47.97 90 LYS A O 1
ATOM 729 N N . ASP A 1 91 ? 14.535 5.594 -24.142 1.00 58.38 91 ASP A N 1
ATOM 730 C CA . ASP A 1 91 ? 13.342 4.939 -24.695 1.00 58.38 91 ASP A CA 1
ATOM 731 C C . ASP A 1 91 ? 13.464 3.406 -24.864 1.00 58.38 91 ASP A C 1
ATOM 733 O O . ASP A 1 91 ? 12.618 2.781 -25.507 1.00 58.38 91 ASP A O 1
ATOM 737 N N . CYS A 1 92 ? 14.500 2.748 -24.323 1.00 67.56 92 CYS A N 1
ATOM 738 C CA . CYS A 1 92 ? 14.651 1.290 -24.494 1.00 67.56 92 CYS A CA 1
ATOM 739 C C . CYS A 1 92 ? 13.478 0.499 -23.888 1.00 67.56 92 CYS A C 1
ATOM 741 O O . CYS A 1 92 ? 12.973 -0.426 -24.523 1.00 67.56 92 CYS A O 1
ATOM 743 N N . TYR A 1 93 ? 13.002 0.893 -22.705 1.00 73.31 93 TYR A N 1
ATOM 744 C CA . TYR A 1 93 ? 11.910 0.202 -22.014 1.00 73.31 93 TYR A CA 1
ATOM 745 C C . TYR A 1 93 ? 10.538 0.417 -22.679 1.00 73.31 93 TYR A C 1
ATOM 747 O O . TYR A 1 93 ? 9.664 -0.437 -22.556 1.00 73.31 93 TYR A O 1
ATOM 755 N N . LEU A 1 94 ? 10.349 1.508 -23.437 1.00 76.06 94 LEU A N 1
ATOM 756 C CA . LEU A 1 94 ? 9.118 1.763 -24.205 1.00 76.06 94 LEU A CA 1
ATOM 757 C C . LEU A 1 94 ? 8.940 0.773 -25.369 1.00 76.06 94 LEU A C 1
ATOM 759 O O . LEU A 1 94 ? 7.832 0.586 -25.872 1.00 76.06 94 LEU A O 1
ATOM 763 N N . ASN A 1 95 ? 10.030 0.125 -25.789 1.00 81.12 95 ASN A N 1
ATOM 764 C CA . ASN A 1 95 ? 10.025 -0.883 -26.846 1.00 81.12 95 ASN A CA 1
ATOM 765 C C . ASN A 1 95 ? 9.872 -2.315 -26.315 1.00 81.12 95 ASN A C 1
ATOM 767 O O . ASN A 1 95 ? 9.743 -3.248 -27.110 1.00 81.12 95 ASN A O 1
ATOM 771 N N . TRP A 1 96 ? 9.899 -2.514 -24.997 1.00 86.81 96 TRP A N 1
ATOM 772 C CA . TRP A 1 96 ? 9.738 -3.834 -24.401 1.00 86.81 96 TRP A CA 1
ATOM 773 C C . TRP A 1 96 ? 8.269 -4.256 -24.356 1.00 86.81 96 TRP A C 1
ATOM 775 O O . TRP A 1 96 ? 7.365 -3.433 -24.205 1.00 86.81 96 TRP A O 1
ATOM 785 N N . CYS A 1 97 ? 8.046 -5.562 -24.496 1.00 91.50 97 CYS A N 1
ATOM 786 C CA . CYS A 1 97 ? 6.726 -6.173 -24.463 1.00 91.50 97 CYS A CA 1
ATOM 787 C C . CYS A 1 97 ? 6.719 -7.312 -23.443 1.00 91.50 97 CYS A C 1
ATOM 789 O O . CYS A 1 97 ? 7.398 -8.321 -23.622 1.00 91.50 97 CYS A O 1
ATOM 791 N N . PHE A 1 98 ? 5.926 -7.147 -22.393 1.00 91.75 98 PHE A N 1
ATOM 792 C CA . PHE A 1 98 ? 5.782 -8.077 -21.276 1.00 91.75 98 PHE A CA 1
ATOM 793 C C . PHE A 1 98 ? 4.639 -9.077 -21.486 1.00 91.75 98 PHE A C 1
ATOM 795 O O . PHE A 1 98 ? 4.311 -9.831 -20.578 1.00 91.75 98 PHE A O 1
ATOM 802 N N . LYS A 1 99 ? 4.006 -9.102 -22.664 1.00 91.38 99 LYS A N 1
ATOM 803 C CA . LYS A 1 99 ? 2.822 -9.937 -22.909 1.00 91.38 99 LYS A CA 1
ATOM 804 C C . LYS A 1 99 ? 3.086 -11.430 -22.689 1.00 91.38 99 LYS A C 1
ATOM 806 O O . LYS A 1 99 ? 2.212 -12.129 -22.193 1.00 91.38 99 LYS A O 1
ATOM 811 N N . ASP A 1 100 ? 4.304 -11.880 -22.982 1.00 88.75 100 ASP A N 1
ATOM 812 C CA . ASP A 1 100 ? 4.729 -13.273 -22.793 1.00 88.75 100 ASP A CA 1
ATOM 813 C C . ASP A 1 100 ? 4.859 -13.670 -21.315 1.00 88.75 100 ASP A C 1
ATOM 815 O O . ASP A 1 100 ? 4.884 -14.856 -20.998 1.00 88.75 100 ASP A O 1
ATOM 819 N N . VAL A 1 101 ? 4.948 -12.691 -20.407 1.00 87.75 101 VAL A N 1
ATOM 820 C CA . VAL A 1 101 ? 5.066 -12.923 -18.961 1.00 87.75 101 VAL A CA 1
ATOM 821 C C . VAL A 1 101 ? 3.779 -12.621 -18.194 1.00 87.75 101 VAL A C 1
ATOM 823 O O . VAL A 1 101 ? 3.775 -12.659 -16.964 1.00 87.75 101 VAL A O 1
ATOM 826 N N . PHE A 1 102 ? 2.686 -12.305 -18.894 1.00 88.56 102 PHE A N 1
ATOM 827 C CA . PHE A 1 102 ? 1.393 -12.056 -18.261 1.00 88.56 102 PHE A CA 1
ATOM 828 C C . PHE A 1 102 ? 0.871 -13.314 -17.575 1.00 88.56 102 PHE A C 1
ATOM 830 O O . PHE A 1 102 ? 0.985 -14.427 -18.083 1.00 88.56 102 PHE A O 1
ATOM 837 N N . VAL A 1 103 ? 0.295 -13.108 -16.396 1.00 77.75 103 VAL A N 1
ATOM 838 C CA . VAL A 1 103 ? -0.323 -14.168 -15.602 1.00 77.75 103 VAL A CA 1
ATOM 839 C C . VAL A 1 103 ? -1.801 -14.267 -15.955 1.00 77.75 103 VAL A C 1
ATOM 841 O O . VAL A 1 103 ? -2.436 -13.265 -16.285 1.00 77.75 103 VAL A O 1
ATOM 844 N N . GLU A 1 104 ? -2.367 -15.469 -15.870 1.00 77.56 104 GLU A N 1
ATOM 845 C CA . GLU A 1 104 ? -3.815 -15.625 -15.976 1.00 77.56 104 GLU A CA 1
ATOM 846 C C . GLU A 1 104 ? -4.510 -14.854 -14.849 1.00 77.56 104 GLU A C 1
ATOM 848 O O . GLU A 1 104 ? -4.089 -14.875 -13.690 1.00 77.56 104 GLU A O 1
ATOM 853 N N . HIS A 1 105 ? -5.581 -14.142 -15.195 1.00 68.88 105 HIS A N 1
ATOM 854 C CA . HIS A 1 105 ? -6.285 -13.313 -14.231 1.00 68.88 105 HIS A CA 1
ATOM 855 C C . HIS A 1 105 ? -7.079 -14.176 -13.249 1.00 68.88 105 HIS A C 1
ATOM 857 O O . HIS A 1 105 ? -8.022 -14.874 -13.626 1.00 68.88 105 HIS A O 1
ATOM 863 N N . SER A 1 106 ? -6.750 -14.055 -11.964 1.00 71.31 106 SER A N 1
ATOM 864 C CA . SER A 1 106 ? -7.663 -14.435 -10.892 1.00 71.31 106 SER A CA 1
ATOM 865 C C . SER A 1 106 ? -8.925 -13.559 -10.928 1.00 71.31 106 SER A C 1
ATOM 867 O O . SER A 1 106 ? -8.900 -12.416 -11.394 1.00 71.31 106 SER A O 1
ATOM 869 N N . ALA A 1 107 ? -10.052 -14.103 -10.457 1.00 76.56 107 ALA A N 1
ATOM 870 C CA . ALA A 1 107 ? -11.313 -13.366 -10.410 1.00 76.56 107 ALA A CA 1
ATOM 871 C C . ALA A 1 107 ? -11.163 -12.068 -9.599 1.00 76.56 107 ALA A C 1
ATOM 873 O O . ALA A 1 107 ? -10.506 -12.054 -8.555 1.00 76.56 107 ALA A O 1
ATOM 874 N N . ALA A 1 108 ? -11.790 -10.990 -10.077 1.00 75.25 108 ALA A N 1
ATOM 875 C CA . ALA A 1 108 ? -11.719 -9.686 -9.432 1.00 75.25 108 ALA A CA 1
ATOM 876 C C . ALA A 1 108 ? -12.217 -9.746 -7.977 1.00 75.25 108 ALA A C 1
ATOM 878 O O . ALA A 1 108 ? -13.286 -10.289 -7.694 1.00 75.25 108 ALA A O 1
ATOM 879 N N . LYS A 1 109 ? -11.426 -9.173 -7.063 1.00 84.25 109 LYS A N 1
ATOM 880 C CA . LYS A 1 109 ? -11.739 -9.030 -5.633 1.00 84.25 109 LYS A CA 1
ATOM 881 C C . LYS A 1 109 ? -11.956 -7.554 -5.276 1.00 84.25 109 LYS A C 1
ATOM 883 O O . LYS A 1 109 ? -12.078 -6.703 -6.152 1.00 84.25 109 LYS A O 1
ATOM 888 N N . ASN A 1 110 ? -11.943 -7.239 -3.982 1.00 90.12 110 ASN A N 1
ATOM 889 C CA . ASN A 1 110 ? -12.068 -5.879 -3.452 1.00 90.12 110 ASN A CA 1
ATOM 890 C C . ASN A 1 110 ? -10.874 -4.956 -3.765 1.00 90.12 110 ASN A C 1
ATOM 892 O O . ASN A 1 110 ? -10.952 -3.752 -3.515 1.00 90.12 110 ASN A O 1
ATOM 896 N N . ILE A 1 111 ? -9.799 -5.490 -4.349 1.00 91.50 111 ILE A N 1
ATOM 897 C CA . ILE A 1 111 ? -8.575 -4.768 -4.698 1.00 91.50 111 ILE A CA 1
ATOM 898 C C . ILE A 1 111 ? -8.060 -5.206 -6.072 1.00 91.50 111 ILE A C 1
ATOM 900 O O . ILE A 1 111 ? -8.203 -6.366 -6.464 1.00 91.50 111 ILE A O 1
ATOM 904 N N . ALA A 1 112 ? -7.440 -4.279 -6.797 1.00 92.25 112 ALA A N 1
ATOM 905 C CA . ALA A 1 112 ? -6.682 -4.574 -8.007 1.00 92.25 112 ALA A CA 1
ATOM 906 C C . ALA A 1 112 ? -5.325 -3.881 -7.969 1.00 92.25 112 ALA A C 1
ATOM 908 O O . ALA A 1 112 ? -5.247 -2.679 -7.726 1.00 92.25 112 ALA A O 1
ATOM 909 N N . PHE A 1 113 ? -4.275 -4.640 -8.244 1.00 92.62 113 PHE A N 1
ATOM 910 C CA . PHE A 1 113 ? -2.890 -4.200 -8.264 1.00 92.62 113 PHE A CA 1
ATOM 911 C C . PHE A 1 113 ? -2.461 -3.831 -9.680 1.00 92.62 113 PHE A C 1
ATOM 913 O O . PHE A 1 113 ? -2.852 -4.494 -10.638 1.00 92.62 113 PHE A O 1
ATOM 920 N N . TYR A 1 114 ? -1.642 -2.795 -9.800 1.00 92.12 114 TYR A N 1
ATOM 921 C CA . TYR A 1 114 ? -1.051 -2.333 -11.049 1.00 92.12 114 TYR A CA 1
ATOM 922 C C . TYR A 1 114 ? 0.416 -1.949 -10.849 1.00 92.12 114 TYR A C 1
ATOM 924 O O . TYR A 1 114 ? 0.883 -1.754 -9.724 1.00 92.12 114 TYR A O 1
ATOM 932 N N . PHE A 1 115 ? 1.147 -1.846 -11.958 1.00 91.56 115 PHE A N 1
ATOM 933 C CA . PHE A 1 115 ? 2.604 -1.730 -11.960 1.00 91.56 115 PHE A CA 1
ATOM 934 C C . PHE A 1 115 ? 3.015 -0.401 -12.581 1.00 91.56 115 PHE A C 1
ATOM 936 O O . PHE A 1 115 ? 2.803 -0.159 -13.772 1.00 91.56 115 PHE A O 1
ATOM 943 N N . GLN A 1 116 ? 3.599 0.465 -11.757 1.00 88.38 116 GLN A N 1
ATOM 944 C CA . GLN A 1 116 ? 4.104 1.769 -12.167 1.00 88.38 116 GLN A CA 1
ATOM 945 C C . GLN A 1 116 ? 5.630 1.711 -12.268 1.00 88.38 116 GLN A C 1
ATOM 947 O O . GLN A 1 116 ? 6.296 1.381 -11.287 1.00 88.38 116 GLN A O 1
ATOM 952 N N . LEU A 1 117 ? 6.203 2.027 -13.430 1.00 84.50 117 LEU A N 1
ATOM 953 C CA . LEU A 1 117 ? 7.659 2.042 -13.591 1.00 84.50 117 LEU A CA 1
ATOM 954 C C . LEU A 1 117 ? 8.248 3.200 -12.774 1.00 84.50 117 LEU A C 1
ATOM 956 O O . LEU A 1 117 ? 7.779 4.337 -12.870 1.00 84.50 117 LEU A O 1
ATOM 960 N N . GLN A 1 118 ? 9.273 2.920 -11.968 1.00 72.50 118 GLN A N 1
ATOM 961 C CA . GLN A 1 118 ? 10.007 3.959 -11.255 1.00 72.50 118 GLN A CA 1
ATOM 962 C C . GLN A 1 118 ? 11.082 4.556 -12.163 1.00 72.50 118 GLN A C 1
ATOM 964 O O . GLN A 1 118 ? 12.136 3.956 -12.378 1.00 72.50 118 GLN A O 1
ATOM 969 N N . GLU A 1 119 ? 10.849 5.768 -12.661 1.00 59.56 119 GLU A N 1
ATOM 970 C CA . GLU A 1 119 ? 11.916 6.524 -13.310 1.00 59.56 119 GLU A CA 1
ATOM 971 C C . GLU A 1 119 ? 12.879 7.070 -12.248 1.00 59.56 119 GLU A C 1
ATOM 973 O O . GLU A 1 119 ? 12.505 7.848 -11.377 1.00 59.56 119 GLU A O 1
ATOM 978 N N . ASN A 1 120 ? 14.147 6.675 -12.348 1.00 50.03 120 ASN A N 1
ATOM 979 C CA . ASN A 1 120 ? 15.290 7.368 -11.754 1.00 50.03 120 ASN A CA 1
ATOM 980 C C . ASN A 1 120 ? 15.428 7.443 -10.230 1.00 50.03 120 ASN A C 1
ATOM 982 O O . ASN A 1 120 ? 16.199 8.282 -9.798 1.00 50.03 120 ASN A O 1
ATOM 986 N N . GLY A 1 121 ? 14.804 6.619 -9.381 1.00 40.44 121 GLY A N 1
ATOM 987 C CA . GLY A 1 121 ? 15.133 6.584 -7.931 1.00 40.44 121 GLY A CA 1
ATOM 988 C C . GLY A 1 121 ? 14.954 7.901 -7.143 1.00 40.44 121 GLY A C 1
ATOM 989 O O . GLY A 1 121 ? 15.071 7.920 -5.922 1.00 40.44 121 GLY A O 1
ATOM 990 N N . ARG A 1 122 ? 14.631 8.991 -7.833 1.00 36.56 122 ARG A N 1
ATOM 991 C CA . ARG A 1 122 ? 13.995 10.195 -7.348 1.00 36.56 122 ARG A CA 1
ATOM 992 C C . ARG A 1 122 ? 12.522 9.899 -7.484 1.00 36.56 122 ARG A C 1
ATOM 994 O O . ARG A 1 122 ? 12.083 9.424 -8.531 1.00 36.56 122 ARG A O 1
ATOM 1001 N N . SER A 1 123 ? 11.786 10.122 -6.407 1.00 36.62 123 SER A N 1
ATOM 1002 C CA . SER A 1 123 ? 10.336 10.043 -6.425 1.00 36.62 123 SER A CA 1
ATOM 1003 C C . SER A 1 123 ? 9.864 10.799 -7.684 1.00 36.62 123 SER A C 1
ATOM 1005 O O . SER A 1 123 ? 10.178 11.970 -7.907 1.00 36.62 123 SER A O 1
ATOM 1007 N N . SER A 1 124 ? 9.212 10.095 -8.607 1.00 40.62 124 SER A N 1
ATOM 1008 C CA . SER A 1 124 ? 8.791 10.662 -9.891 1.00 40.62 124 SER A CA 1
ATOM 1009 C C . SER A 1 124 ? 7.586 11.595 -9.723 1.00 40.62 124 SER A C 1
ATOM 1011 O O . SER A 1 124 ? 6.873 11.858 -10.687 1.00 40.62 124 SER A O 1
ATOM 1013 N N . PHE A 1 125 ? 7.321 12.078 -8.504 1.00 40.00 125 PHE A N 1
ATOM 1014 C CA . PHE A 1 125 ? 6.166 12.910 -8.187 1.00 40.00 125 PHE A CA 1
ATOM 1015 C C . PHE A 1 125 ? 6.171 14.242 -8.955 1.00 40.00 125 PHE A C 1
ATOM 1017 O O . PHE A 1 125 ? 5.115 14.853 -9.093 1.00 40.00 125 PHE A O 1
ATOM 1024 N N . LEU A 1 126 ? 7.322 14.704 -9.469 1.00 37.38 126 LEU A N 1
ATOM 1025 C CA . LEU A 1 126 ? 7.476 16.099 -9.899 1.00 37.38 126 LEU A CA 1
ATOM 1026 C C . LEU A 1 126 ? 7.906 16.356 -11.352 1.00 37.38 126 LEU A C 1
ATOM 1028 O O . LEU A 1 126 ? 7.871 17.518 -11.752 1.00 37.38 126 LEU A O 1
ATOM 1032 N N . PHE A 1 127 ? 8.273 15.351 -12.155 1.00 41.25 127 PHE A N 1
ATOM 1033 C CA . PHE A 1 127 ? 8.707 15.611 -13.543 1.00 41.25 127 PHE A CA 1
ATOM 1034 C C . PHE A 1 127 ? 7.553 15.671 -14.552 1.00 41.25 127 PHE A C 1
ATOM 1036 O O . PHE A 1 127 ? 7.693 16.315 -15.588 1.00 41.25 127 PHE A O 1
ATOM 1043 N N . ASP A 1 128 ? 6.413 15.055 -14.233 1.00 46.22 128 ASP A N 1
ATOM 1044 C CA . ASP A 1 128 ? 5.146 15.214 -14.950 1.00 46.22 128 ASP A CA 1
ATOM 1045 C C . ASP A 1 128 ? 4.011 14.674 -14.055 1.00 46.22 128 ASP A C 1
ATOM 1047 O O . ASP A 1 128 ? 3.712 13.478 -14.095 1.00 46.22 128 ASP A O 1
ATOM 1051 N N . PRO A 1 129 ? 3.426 15.491 -13.157 1.00 49.84 129 PRO A N 1
ATOM 1052 C CA . PRO A 1 129 ? 2.430 15.005 -12.200 1.00 49.84 129 PRO A CA 1
ATOM 1053 C C . PRO A 1 129 ? 1.172 14.448 -12.880 1.00 49.84 129 PRO A C 1
ATOM 1055 O O . PRO A 1 129 ? 0.420 13.727 -12.231 1.00 49.84 129 PRO A O 1
ATOM 1058 N N . ASP A 1 130 ? 0.962 14.762 -14.161 1.00 54.94 130 ASP A N 1
ATOM 1059 C CA . ASP A 1 130 ? -0.239 14.406 -14.913 1.00 54.94 130 ASP A CA 1
ATOM 1060 C C . ASP A 1 130 ? -0.073 13.118 -15.723 1.00 54.94 130 ASP A C 1
ATOM 1062 O O . ASP A 1 130 ? -1.057 12.612 -16.262 1.00 54.94 130 ASP A O 1
ATOM 1066 N N . LYS A 1 131 ? 1.152 12.577 -15.841 1.00 67.62 131 LYS A N 1
ATOM 1067 C CA . LYS A 1 131 ? 1.380 11.322 -16.560 1.00 67.62 131 LYS A CA 1
ATOM 1068 C C . LYS A 1 131 ? 2.500 10.479 -15.967 1.00 67.62 131 LYS A C 1
ATOM 1070 O O . LYS A 1 131 ? 3.654 10.899 -15.915 1.00 67.62 131 LYS A O 1
ATOM 1075 N N . ARG A 1 132 ? 2.180 9.230 -15.634 1.00 79.88 132 ARG A N 1
ATOM 1076 C CA . ARG A 1 132 ? 3.125 8.240 -15.098 1.00 79.88 132 ARG A CA 1
ATOM 1077 C C . ARG A 1 132 ? 3.280 7.069 -16.064 1.00 79.88 132 ARG A C 1
ATOM 1079 O O . ARG A 1 132 ? 2.438 6.855 -16.934 1.00 79.88 132 ARG A O 1
ATOM 1086 N N . LEU A 1 133 ? 4.377 6.328 -15.936 1.00 86.06 133 LEU A N 1
ATOM 1087 C CA . LEU A 1 133 ? 4.632 5.141 -16.747 1.00 86.06 133 LEU A CA 1
ATOM 1088 C C . LEU A 1 133 ? 3.975 3.916 -16.118 1.00 86.06 133 LEU A C 1
ATOM 1090 O O . LEU A 1 133 ? 4.323 3.530 -15.002 1.00 86.06 133 LEU A O 1
ATOM 1094 N N . TYR A 1 134 ? 3.065 3.291 -16.855 1.00 89.94 134 TYR A N 1
ATOM 1095 C CA . TYR A 1 134 ? 2.336 2.105 -16.421 1.00 89.94 134 TYR A CA 1
ATOM 1096 C C . TYR A 1 134 ? 2.541 0.953 -17.386 1.00 89.94 134 TYR A C 1
ATOM 1098 O O . TYR A 1 134 ? 2.624 1.153 -18.601 1.00 89.94 134 TYR A O 1
ATOM 1106 N N . LEU A 1 135 ? 2.558 -0.260 -16.843 1.00 92.56 135 LEU A N 1
ATOM 1107 C CA . LEU A 1 135 ? 2.411 -1.457 -17.652 1.00 92.56 135 LEU A CA 1
ATOM 1108 C C . LEU A 1 135 ? 0.951 -1.611 -18.103 1.00 92.56 135 LEU A C 1
ATOM 1110 O O . LEU A 1 135 ? 0.035 -1.611 -17.280 1.00 92.56 135 LEU A O 1
ATOM 1114 N N . CYS A 1 136 ? 0.745 -1.730 -19.411 1.00 93.62 136 CYS A N 1
ATOM 1115 C CA . CYS A 1 136 ? -0.572 -1.737 -20.043 1.00 93.62 136 CYS A CA 1
ATOM 1116 C C . CYS A 1 136 ? -0.983 -3.134 -20.521 1.00 93.62 136 CYS A C 1
ATOM 1118 O O . CYS A 1 136 ? -0.142 -4.012 -20.699 1.00 93.62 136 CYS A O 1
ATOM 1120 N N . THR A 1 137 ? -2.276 -3.337 -20.773 1.00 93.12 137 THR A N 1
ATOM 1121 C CA . THR A 1 137 ? -2.874 -4.620 -21.195 1.00 93.12 137 THR A CA 1
ATOM 1122 C C . THR A 1 137 ? -2.341 -5.160 -22.527 1.00 93.12 137 THR A C 1
ATOM 1124 O O . THR A 1 137 ? -2.439 -6.355 -22.801 1.00 93.12 137 THR A O 1
ATOM 1127 N N . ASP A 1 138 ? -1.728 -4.313 -23.356 1.00 92.75 138 ASP A N 1
ATOM 1128 C CA . ASP A 1 138 ? -1.040 -4.721 -24.584 1.00 92.75 138 ASP A CA 1
ATOM 1129 C C . ASP A 1 138 ? 0.394 -5.233 -24.352 1.00 92.75 138 ASP A C 1
ATOM 1131 O O . ASP A 1 138 ? 1.066 -5.628 -25.307 1.00 92.75 138 ASP A O 1
ATOM 1135 N N . GLY A 1 139 ? 0.852 -5.261 -23.097 1.00 92.38 139 GLY A N 1
ATOM 1136 C CA . GLY A 1 139 ? 2.192 -5.682 -22.704 1.00 92.38 139 GLY A CA 1
ATOM 1137 C C . GLY A 1 139 ? 3.229 -4.567 -22.736 1.00 92.38 139 GLY A C 1
ATOM 1138 O O . GLY A 1 139 ? 4.380 -4.830 -22.406 1.00 92.38 139 GLY A O 1
ATOM 1139 N N . ARG A 1 140 ? 2.878 -3.339 -23.130 1.00 92.31 140 ARG A N 1
ATOM 1140 C CA . ARG A 1 140 ? 3.838 -2.233 -23.259 1.00 92.31 140 ARG A CA 1
ATOM 1141 C C . ARG A 1 140 ? 3.800 -1.306 -22.053 1.00 92.31 140 ARG A C 1
ATOM 1143 O O . ARG A 1 140 ? 2.793 -1.200 -21.356 1.00 92.31 140 ARG A O 1
ATOM 1150 N N . ILE A 1 141 ? 4.900 -0.591 -21.838 1.00 89.81 141 ILE A N 1
ATOM 1151 C CA . ILE A 1 141 ? 4.954 0.508 -20.874 1.00 89.81 141 ILE A CA 1
ATOM 1152 C C . ILE A 1 141 ? 4.531 1.789 -21.593 1.00 89.81 141 ILE A C 1
ATOM 1154 O O . ILE A 1 141 ? 5.129 2.155 -22.605 1.00 89.81 141 ILE A O 1
ATOM 1158 N N . LYS A 1 142 ? 3.513 2.478 -21.076 1.00 88.50 142 LYS A N 1
ATOM 1159 C CA . LYS A 1 142 ? 3.014 3.737 -21.647 1.00 88.50 142 LYS A CA 1
ATOM 1160 C C . LYS A 1 142 ? 2.949 4.827 -20.596 1.00 88.50 142 LYS A C 1
ATOM 1162 O O . LYS A 1 142 ? 2.687 4.564 -19.425 1.00 88.50 142 LYS A O 1
ATOM 1167 N N . LYS A 1 143 ? 3.14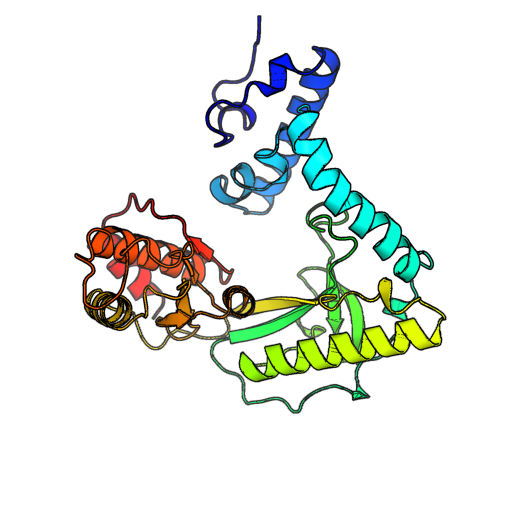5 6.066 -21.041 1.00 87.25 143 LYS A N 1
ATOM 1168 C CA . LYS A 1 143 ? 2.966 7.263 -20.222 1.00 87.25 143 LYS A CA 1
ATOM 1169 C C . LYS A 1 143 ? 1.492 7.675 -20.258 1.00 87.25 143 LYS A C 1
ATOM 1171 O O . LYS A 1 143 ? 1.045 8.239 -21.254 1.00 87.25 143 LYS A O 1
ATOM 1176 N N . LEU A 1 144 ? 0.747 7.365 -19.198 1.00 84.19 144 LEU A N 1
ATOM 1177 C CA . LEU A 1 144 ? -0.697 7.603 -19.095 1.00 84.19 144 LEU A CA 1
ATOM 1178 C C . LEU A 1 144 ? -1.010 8.620 -18.000 1.00 84.19 144 LEU A C 1
ATOM 1180 O O . LEU A 1 144 ? -0.308 8.667 -16.990 1.00 84.19 144 LEU A O 1
ATOM 1184 N N . GLY A 1 145 ? -2.073 9.398 -18.199 1.00 78.19 145 GLY A N 1
ATOM 1185 C CA . GLY A 1 145 ? -2.692 10.201 -17.142 1.00 78.19 145 GLY A CA 1
ATOM 1186 C C . GLY A 1 145 ? -3.906 9.509 -16.527 1.00 78.19 145 GLY A C 1
ATOM 1187 O O . GLY A 1 145 ? -4.269 8.400 -16.926 1.00 78.19 145 GLY A O 1
ATOM 1188 N N . ASP A 1 146 ? -4.561 10.189 -15.589 1.00 67.81 146 ASP A N 1
ATOM 1189 C CA . ASP A 1 146 ? -5.648 9.627 -14.770 1.00 67.81 146 ASP A CA 1
ATOM 1190 C C . ASP A 1 146 ? -6.911 9.246 -15.570 1.00 67.81 146 ASP A C 1
ATOM 1192 O O . ASP A 1 146 ? -7.761 8.509 -15.080 1.00 67.81 146 ASP A O 1
ATOM 1196 N N . SER A 1 147 ? -7.039 9.694 -16.823 1.00 69.19 147 SER A N 1
ATOM 1197 C CA . SER A 1 147 ? -8.165 9.372 -17.713 1.00 69.19 147 SER A CA 1
ATOM 1198 C C . SER A 1 147 ? -8.049 8.022 -18.433 1.00 69.19 147 SER A C 1
ATOM 1200 O O . SER A 1 147 ? -9.025 7.570 -19.024 1.00 69.19 147 SER A O 1
ATOM 1202 N N . ASN A 1 148 ? -6.878 7.377 -18.425 1.00 78.88 148 ASN A N 1
ATOM 1203 C CA . ASN A 1 148 ? -6.581 6.197 -19.254 1.00 78.88 148 ASN A CA 1
ATOM 1204 C C . ASN A 1 148 ? -6.436 4.903 -18.432 1.00 78.88 148 ASN A C 1
ATOM 1206 O O . ASN A 1 148 ? -5.694 3.995 -18.805 1.00 78.88 148 ASN A O 1
ATOM 1210 N N . LEU A 1 149 ? -7.142 4.803 -17.301 1.00 78.06 149 LEU A N 1
ATOM 1211 C CA . LEU A 1 149 ? -7.016 3.673 -16.370 1.00 78.06 149 LEU A CA 1
ATOM 1212 C C . LEU A 1 149 ? -7.419 2.321 -16.984 1.00 78.06 149 LEU A C 1
ATOM 1214 O O . LEU A 1 149 ? -6.940 1.290 -16.529 1.00 78.06 149 LEU A O 1
ATOM 1218 N N . GLU A 1 150 ? -8.266 2.302 -18.015 1.00 85.69 150 GLU A N 1
ATOM 1219 C CA . GLU A 1 150 ? -8.693 1.069 -18.701 1.00 85.69 150 GLU A CA 1
ATOM 1220 C C . GLU A 1 150 ? -7.564 0.395 -19.497 1.00 85.69 150 GLU A C 1
ATOM 1222 O O . GLU A 1 150 ? -7.608 -0.810 -19.739 1.00 85.69 150 GLU A O 1
ATOM 1227 N N . GLU A 1 151 ? -6.529 1.149 -19.880 1.00 90.94 151 GLU A N 1
ATOM 1228 C CA . GLU A 1 151 ? -5.368 0.598 -20.584 1.00 90.94 151 GLU A CA 1
ATOM 1229 C C . GLU A 1 151 ? -4.402 -0.127 -19.639 1.00 90.94 151 GLU A C 1
ATOM 1231 O O . GLU A 1 151 ? -3.561 -0.898 -20.102 1.00 90.94 151 GLU A O 1
ATOM 1236 N N . ILE A 1 152 ? -4.504 0.109 -18.327 1.00 92.19 152 ILE A N 1
ATOM 1237 C CA . ILE A 1 152 ? -3.574 -0.417 -17.328 1.00 92.19 152 ILE A CA 1
ATOM 1238 C C . ILE A 1 152 ? -3.805 -1.916 -17.125 1.00 92.19 152 ILE A C 1
ATOM 1240 O O . IL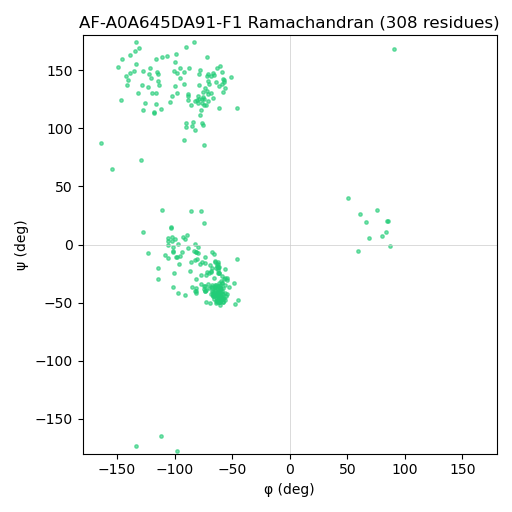E A 1 152 ? -4.933 -2.387 -16.981 1.00 92.19 152 ILE A O 1
ATOM 1244 N N . TYR A 1 153 ? -2.711 -2.676 -17.084 1.00 93.25 153 TYR A N 1
ATOM 1245 C CA . TYR A 1 153 ? -2.755 -4.088 -16.737 1.00 93.25 153 TYR A CA 1
ATOM 1246 C C . TYR A 1 153 ? -2.943 -4.261 -15.225 1.00 93.25 153 TYR A C 1
ATOM 1248 O O . TYR A 1 153 ? -2.150 -3.748 -14.429 1.00 93.25 153 TYR A O 1
ATOM 1256 N N . TYR A 1 154 ? -3.981 -5.008 -14.843 1.00 92.31 154 TYR A N 1
ATOM 1257 C CA . TYR A 1 154 ? -4.325 -5.270 -13.449 1.00 92.31 154 TYR A CA 1
ATOM 1258 C C . TYR A 1 154 ? -4.179 -6.743 -13.073 1.00 92.31 154 TYR A C 1
ATOM 1260 O O . TYR A 1 154 ? -4.482 -7.647 -13.851 1.00 92.31 154 TYR A O 1
ATOM 1268 N N . VAL A 1 155 ? -3.799 -6.967 -11.818 1.00 92.62 155 VAL A N 1
ATOM 1269 C CA . VAL A 1 155 ? -3.787 -8.275 -11.159 1.00 92.62 155 VAL A CA 1
ATOM 1270 C C . VAL A 1 155 ? -4.651 -8.194 -9.900 1.00 92.62 155 VAL A C 1
ATOM 1272 O O . VAL A 1 155 ? -4.567 -7.226 -9.154 1.00 92.62 155 VAL A O 1
ATOM 1275 N N . TYR A 1 156 ? -5.500 -9.189 -9.640 1.00 91.31 156 TYR A N 1
ATOM 1276 C CA . TYR A 1 156 ? -6.556 -9.102 -8.612 1.00 91.31 156 TYR A CA 1
ATOM 1277 C C . TYR A 1 156 ? -6.230 -9.848 -7.309 1.00 91.31 156 TYR A C 1
ATOM 1279 O O . TYR A 1 156 ? -7.094 -10.071 -6.460 1.00 91.31 156 TYR A O 1
ATOM 1287 N N . ASN A 1 157 ? -4.967 -10.232 -7.134 1.00 87.50 157 ASN A N 1
ATOM 1288 C CA . ASN A 1 157 ? -4.480 -10.948 -5.966 1.00 87.50 157 ASN A CA 1
ATOM 1289 C C . ASN A 1 157 ? -3.086 -10.438 -5.584 1.00 87.50 157 ASN A C 1
ATOM 1291 O O . ASN A 1 157 ? -2.228 -10.243 -6.442 1.00 87.50 157 ASN A O 1
ATOM 1295 N N . ARG A 1 158 ? -2.861 -10.247 -4.280 1.00 90.19 158 ARG A N 1
ATOM 1296 C CA . ARG A 1 158 ? -1.589 -9.780 -3.715 1.00 90.19 158 ARG A CA 1
ATOM 1297 C C . ARG A 1 158 ? -0.412 -10.702 -4.051 1.00 90.19 158 ARG A C 1
ATOM 1299 O O . ARG A 1 158 ? 0.658 -10.217 -4.403 1.00 90.19 158 ARG A O 1
ATOM 1306 N N . MET A 1 159 ? -0.615 -12.017 -3.958 1.00 87.75 159 MET A N 1
ATOM 1307 C CA . MET A 1 159 ? 0.413 -13.017 -4.265 1.00 87.75 159 MET A CA 1
ATOM 1308 C C . MET A 1 159 ? 0.757 -13.013 -5.752 1.00 87.75 159 MET A C 1
ATOM 1310 O O . MET A 1 159 ? 1.935 -12.985 -6.101 1.00 87.75 159 MET A O 1
ATOM 1314 N N . ASP A 1 160 ? -0.261 -12.958 -6.614 1.00 89.44 160 ASP A N 1
ATOM 1315 C CA . ASP A 1 160 ? -0.069 -12.871 -8.064 1.00 89.44 160 ASP A CA 1
ATOM 1316 C C . ASP A 1 160 ? 0.668 -11.572 -8.424 1.00 89.44 160 ASP A C 1
ATOM 1318 O O . ASP A 1 160 ? 1.570 -11.586 -9.256 1.00 89.44 160 ASP A O 1
ATOM 1322 N N . ALA A 1 161 ? 0.347 -10.456 -7.757 1.00 90.69 161 ALA A N 1
ATOM 1323 C CA . ALA A 1 161 ? 1.022 -9.182 -7.979 1.00 90.69 161 ALA A CA 1
ATOM 1324 C C . ALA A 1 161 ? 2.505 -9.236 -7.583 1.00 90.69 161 ALA A C 1
ATOM 1326 O O . ALA A 1 161 ? 3.360 -8.769 -8.337 1.00 90.69 161 ALA A O 1
ATOM 1327 N N . ARG A 1 162 ? 2.827 -9.852 -6.437 1.00 87.44 162 ARG A N 1
ATOM 1328 C CA . ARG A 1 162 ? 4.211 -10.073 -5.991 1.00 87.44 162 ARG A CA 1
ATOM 1329 C C . ARG A 1 162 ? 4.975 -10.968 -6.967 1.00 87.44 162 ARG A C 1
ATOM 1331 O O . ARG A 1 162 ? 6.085 -10.625 -7.371 1.00 87.44 162 ARG A O 1
ATOM 1338 N N . LEU A 1 163 ? 4.381 -12.094 -7.361 1.00 88.38 163 LEU A N 1
ATOM 1339 C CA . LEU A 1 163 ? 4.990 -13.034 -8.299 1.00 88.38 163 LEU A CA 1
ATOM 1340 C C . LEU A 1 163 ? 5.246 -12.368 -9.653 1.00 88.38 163 LEU A C 1
ATOM 1342 O O . LEU A 1 163 ? 6.362 -12.417 -10.162 1.00 88.38 163 LEU A O 1
ATOM 1346 N N . PHE A 1 164 ? 4.240 -11.693 -10.202 1.00 90.69 164 PHE A N 1
ATOM 1347 C CA . PHE A 1 164 ? 4.350 -11.007 -11.481 1.00 90.69 164 PHE A CA 1
ATOM 1348 C C . PHE A 1 164 ? 5.392 -9.883 -11.453 1.00 90.69 164 PHE A C 1
ATOM 1350 O O . PHE A 1 164 ? 6.125 -9.704 -12.424 1.00 90.69 164 PHE A O 1
ATOM 1357 N N . ASN A 1 165 ? 5.528 -9.166 -10.334 1.00 89.25 165 ASN A N 1
ATOM 1358 C CA . ASN A 1 165 ? 6.580 -8.165 -10.174 1.00 89.25 165 ASN A CA 1
ATOM 1359 C C . ASN A 1 165 ? 7.983 -8.784 -10.247 1.00 89.25 165 ASN A C 1
ATOM 1361 O O . ASN A 1 165 ? 8.859 -8.224 -10.901 1.00 89.25 165 ASN A O 1
ATOM 1365 N N . ASN A 1 166 ? 8.187 -9.953 -9.630 1.00 85.75 166 ASN A N 1
ATOM 1366 C CA . ASN A 1 166 ? 9.458 -10.676 -9.718 1.00 85.75 166 ASN A CA 1
ATOM 1367 C C . ASN A 1 166 ? 9.745 -11.126 -11.156 1.00 85.75 166 ASN A C 1
ATOM 1369 O O . ASN A 1 166 ? 10.842 -10.894 -11.654 1.00 85.75 166 ASN A O 1
ATOM 1373 N N . VAL A 1 167 ? 8.745 -11.682 -11.850 1.00 89.31 167 VAL A N 1
ATOM 1374 C CA . VAL A 1 167 ? 8.883 -12.095 -13.257 1.00 89.31 167 VAL A CA 1
ATOM 1375 C C . VAL A 1 167 ? 9.204 -10.896 -14.157 1.00 89.31 167 VAL A C 1
ATOM 1377 O O . VAL A 1 167 ? 10.084 -10.983 -15.011 1.00 89.31 167 VAL A O 1
ATOM 1380 N N . CYS A 1 168 ? 8.547 -9.752 -13.947 1.00 88.12 168 CYS A N 1
ATOM 1381 C CA . CYS A 1 168 ? 8.871 -8.512 -14.650 1.00 88.12 168 CYS A CA 1
ATOM 1382 C C . CYS A 1 168 ? 10.311 -8.057 -14.378 1.00 88.12 168 CYS A C 1
ATOM 1384 O O . CYS A 1 168 ? 11.007 -7.650 -15.308 1.00 88.12 168 CYS A O 1
ATOM 1386 N N . SER A 1 169 ? 10.770 -8.127 -13.127 1.00 84.25 169 SER A N 1
ATOM 1387 C CA . SER A 1 169 ? 12.147 -7.778 -12.769 1.00 84.25 169 SER A CA 1
ATOM 1388 C C . SER A 1 169 ? 13.170 -8.698 -13.433 1.00 84.25 169 SER A C 1
ATOM 1390 O O . SER A 1 169 ? 14.162 -8.198 -13.964 1.00 84.25 169 SER A O 1
ATOM 1392 N N . ASP A 1 170 ? 12.915 -10.006 -13.477 1.00 84.56 170 ASP A N 1
ATOM 1393 C CA . ASP A 1 170 ? 13.780 -10.978 -14.156 1.00 84.56 170 ASP A CA 1
ATOM 1394 C C . ASP A 1 170 ? 13.790 -10.758 -15.677 1.00 84.56 170 ASP A C 1
ATOM 1396 O O . ASP A 1 170 ? 14.849 -10.784 -16.308 1.00 84.56 170 ASP A O 1
ATOM 1400 N N . TYR A 1 171 ? 12.631 -10.452 -16.271 1.00 87.12 171 TYR A N 1
ATOM 1401 C CA . TYR A 1 171 ? 12.524 -10.090 -17.685 1.00 87.12 171 TYR A CA 1
ATOM 1402 C C . TYR A 1 171 ? 13.363 -8.848 -18.011 1.00 87.12 171 TYR A C 1
ATOM 1404 O O . TYR A 1 171 ? 14.137 -8.848 -18.971 1.00 87.12 171 TYR A O 1
ATOM 1412 N N . ILE A 1 172 ? 13.248 -7.791 -17.202 1.00 82.81 172 ILE A N 1
ATOM 1413 C CA . ILE A 1 172 ? 14.026 -6.563 -17.394 1.00 82.81 172 ILE A CA 1
ATOM 1414 C C . ILE A 1 172 ? 15.517 -6.842 -17.209 1.00 82.81 172 ILE A C 1
ATOM 1416 O O . ILE A 1 172 ? 16.320 -6.378 -18.017 1.00 82.81 172 ILE A O 1
ATOM 1420 N N . ALA A 1 173 ? 15.895 -7.620 -16.193 1.00 79.31 173 ALA A N 1
ATOM 1421 C CA . ALA A 1 173 ? 17.278 -8.022 -15.967 1.00 79.31 173 ALA A CA 1
ATOM 1422 C C . ALA A 1 173 ? 17.860 -8.729 -17.198 1.00 79.31 173 ALA A C 1
ATOM 1424 O O . ALA A 1 173 ? 18.927 -8.348 -17.680 1.00 79.31 173 ALA A O 1
ATOM 1425 N N . GLN A 1 174 ? 17.127 -9.687 -17.769 1.00 82.25 174 GLN A N 1
ATOM 1426 C CA . GLN A 1 174 ? 17.539 -10.398 -18.975 1.00 82.25 174 GLN A CA 1
ATOM 1427 C C . GLN A 1 174 ? 17.685 -9.453 -20.177 1.00 82.25 174 GLN A C 1
ATOM 1429 O O . GLN A 1 174 ? 18.702 -9.488 -20.873 1.00 82.25 174 GLN A O 1
ATOM 1434 N N . LYS A 1 175 ? 16.725 -8.541 -20.382 1.00 82.06 175 LYS A N 1
ATOM 1435 C CA . LYS A 1 175 ? 16.812 -7.509 -21.428 1.00 82.06 175 LYS A CA 1
ATOM 1436 C C . LYS A 1 175 ? 18.012 -6.587 -21.236 1.00 82.06 175 LYS A C 1
ATOM 1438 O O . LYS A 1 175 ? 18.637 -6.200 -22.220 1.00 82.06 175 LYS A O 1
ATOM 1443 N N . CYS A 1 176 ? 18.364 -6.260 -19.993 1.00 76.56 176 CYS A N 1
ATOM 1444 C CA . CYS A 1 176 ? 19.549 -5.468 -19.674 1.00 76.56 176 CYS A CA 1
ATOM 1445 C C . CYS A 1 176 ? 20.841 -6.216 -20.042 1.00 76.56 176 CYS A C 1
ATOM 1447 O O . CYS A 1 176 ? 21.734 -5.620 -20.644 1.00 76.56 176 CYS A O 1
ATOM 1449 N N . ILE A 1 177 ? 20.937 -7.515 -19.745 1.00 79.19 177 ILE A N 1
ATOM 1450 C CA . ILE A 1 177 ? 22.098 -8.344 -20.115 1.00 79.19 177 ILE A CA 1
ATOM 1451 C C . ILE A 1 177 ? 22.256 -8.399 -21.642 1.00 79.19 177 ILE A C 1
ATOM 1453 O O . ILE A 1 177 ? 23.358 -8.206 -22.151 1.00 79.19 177 ILE A O 1
ATOM 1457 N N . GLU A 1 178 ? 21.158 -8.593 -22.380 1.00 82.62 178 GLU A N 1
ATOM 1458 C CA . GLU A 1 178 ? 21.154 -8.653 -23.853 1.00 82.62 178 GLU A CA 1
ATOM 1459 C C . GLU A 1 178 ? 21.701 -7.377 -24.513 1.00 82.62 178 GLU A C 1
ATOM 1461 O O . GLU A 1 178 ? 22.351 -7.450 -25.555 1.00 82.62 178 GLU A O 1
ATOM 1466 N N . ILE A 1 179 ? 21.478 -6.209 -23.903 1.00 77.75 179 ILE A N 1
ATOM 1467 C CA . ILE A 1 179 ? 21.990 -4.920 -24.401 1.00 77.75 179 ILE A CA 1
ATOM 1468 C C . ILE A 1 179 ? 23.387 -4.568 -23.862 1.00 77.75 179 ILE A C 1
ATOM 1470 O O . ILE A 1 179 ? 23.865 -3.456 -24.093 1.00 77.75 179 ILE A O 1
ATOM 1474 N N . GLY A 1 180 ? 24.047 -5.499 -23.165 1.00 74.12 180 GLY A N 1
ATOM 1475 C CA . GLY A 1 180 ? 25.410 -5.345 -22.653 1.00 74.12 180 GLY A CA 1
ATOM 1476 C C . GLY A 1 180 ? 25.513 -4.633 -21.303 1.00 74.12 180 GLY A C 1
ATOM 1477 O O . GLY A 1 180 ? 26.580 -4.117 -20.971 1.00 74.12 180 GLY A O 1
ATOM 1478 N N . CYS A 1 181 ? 24.432 -4.575 -20.518 1.00 70.81 181 CYS A N 1
ATOM 1479 C CA . CYS A 1 181 ? 24.486 -4.018 -19.170 1.00 70.81 181 CYS A CA 1
ATOM 1480 C C . CYS A 1 181 ? 25.258 -4.958 -18.222 1.00 70.81 181 CYS A C 1
ATOM 1482 O O . CYS A 1 181 ? 24.930 -6.146 -18.146 1.00 70.81 181 CYS A O 1
ATOM 1484 N N . PRO A 1 182 ? 26.250 -4.456 -17.462 1.00 67.00 182 PRO A N 1
ATOM 1485 C CA . PRO A 1 182 ? 26.929 -5.249 -16.445 1.00 67.00 182 PRO A CA 1
ATOM 1486 C C . PRO A 1 182 ? 25.950 -5.770 -15.389 1.00 67.00 182 PRO A C 1
ATOM 1488 O O . PRO A 1 182 ? 25.114 -5.021 -14.888 1.00 67.00 182 PRO A O 1
ATOM 1491 N N . ALA A 1 183 ? 26.102 -7.032 -14.980 1.00 68.00 183 ALA A N 1
ATOM 1492 C CA . ALA A 1 183 ? 25.241 -7.646 -13.965 1.00 68.00 183 ALA A CA 1
ATOM 1493 C C . ALA A 1 183 ? 25.232 -6.878 -12.627 1.00 68.00 183 ALA A C 1
ATOM 1495 O O . ALA A 1 183 ? 24.214 -6.849 -11.943 1.00 68.00 183 ALA A O 1
ATOM 1496 N N . SER A 1 184 ? 26.336 -6.201 -12.286 1.00 61.94 184 SER A N 1
ATOM 1497 C CA . SER A 1 184 ? 26.450 -5.322 -11.112 1.00 61.94 184 SER A CA 1
ATOM 1498 C C . SER A 1 184 ? 25.503 -4.119 -11.138 1.00 61.94 184 SER A C 1
ATOM 1500 O O . SER A 1 184 ? 25.257 -3.521 -10.097 1.00 61.94 184 SER A O 1
ATOM 1502 N N . ASN A 1 185 ? 24.983 -3.757 -12.314 1.00 59.53 185 ASN A N 1
ATOM 1503 C CA . ASN A 1 185 ? 24.162 -2.565 -12.521 1.00 59.53 185 ASN A CA 1
ATOM 1504 C C . ASN A 1 185 ? 22.664 -2.900 -12.606 1.00 59.53 185 ASN A C 1
ATOM 1506 O O . ASN A 1 185 ? 21.836 -1.992 -12.662 1.00 59.53 185 ASN A O 1
ATOM 1510 N N . ILE A 1 186 ? 22.308 -4.187 -12.621 1.00 63.88 186 ILE A N 1
ATOM 1511 C CA . ILE A 1 186 ? 20.921 -4.649 -12.682 1.00 63.88 186 ILE A CA 1
ATOM 1512 C C . ILE A 1 186 ? 20.284 -4.487 -11.301 1.00 63.88 186 ILE A C 1
ATOM 1514 O O . ILE A 1 186 ? 20.733 -5.063 -10.311 1.00 63.88 186 ILE A O 1
ATOM 1518 N N . ILE A 1 187 ? 19.204 -3.714 -11.244 1.00 63.22 187 ILE A N 1
ATOM 1519 C CA . ILE A 1 187 ? 18.421 -3.484 -10.026 1.00 63.22 187 ILE A CA 1
ATOM 1520 C C . ILE A 1 187 ? 17.251 -4.475 -10.025 1.00 63.22 187 ILE A C 1
ATOM 1522 O O . ILE A 1 187 ? 16.793 -4.886 -11.079 1.00 63.22 187 ILE A O 1
ATOM 1526 N N . ARG A 1 188 ? 16.735 -4.881 -8.859 1.00 61.75 188 ARG A N 1
ATOM 1527 C CA . ARG A 1 188 ? 15.614 -5.845 -8.772 1.00 61.75 188 ARG A CA 1
ATOM 1528 C C . ARG A 1 188 ? 14.224 -5.216 -8.596 1.00 61.75 188 ARG A C 1
ATOM 1530 O O . ARG A 1 188 ? 13.235 -5.937 -8.527 1.00 61.75 188 ARG A O 1
ATOM 1537 N N . TYR A 1 189 ? 14.134 -3.888 -8.547 1.00 65.88 189 TYR A N 1
ATOM 1538 C CA . TYR A 1 189 ? 12.905 -3.146 -8.239 1.00 65.88 189 TYR A CA 1
ATOM 1539 C C . TYR A 1 189 ? 12.640 -2.063 -9.291 1.00 65.88 189 TYR A C 1
ATOM 1541 O O . TYR A 1 189 ? 12.851 -0.877 -9.045 1.00 65.88 189 TYR A O 1
ATOM 1549 N N . TYR A 1 190 ? 12.226 -2.478 -10.491 1.00 76.62 190 TYR A N 1
ATOM 1550 C CA . TYR A 1 190 ? 11.890 -1.548 -11.578 1.00 76.62 190 TYR A CA 1
ATOM 1551 C C . TYR A 1 190 ? 10.468 -0.999 -11.455 1.00 76.62 190 TYR A C 1
ATOM 1553 O O . TYR A 1 190 ? 10.233 0.187 -11.690 1.00 76.62 190 TYR A O 1
ATOM 1561 N N . PHE A 1 191 ? 9.523 -1.853 -11.060 1.00 83.88 191 PHE A N 1
ATOM 1562 C CA . PHE A 1 191 ? 8.136 -1.470 -10.852 1.00 83.88 191 PHE A CA 1
ATOM 1563 C C . PHE A 1 191 ? 7.831 -1.244 -9.370 1.00 83.88 191 PHE A C 1
ATOM 1565 O O . PHE A 1 191 ? 8.192 -2.025 -8.491 1.00 83.88 191 PHE A O 1
ATOM 1572 N N . SER A 1 192 ? 7.109 -0.160 -9.119 1.00 84.06 192 SER A N 1
ATOM 1573 C CA . SER A 1 192 ? 6.286 0.041 -7.938 1.00 84.06 192 SER A CA 1
ATOM 1574 C C . SER A 1 192 ? 4.971 -0.701 -8.123 1.00 84.06 192 SER A C 1
ATOM 1576 O O . SER A 1 192 ? 4.214 -0.378 -9.041 1.00 84.06 192 SER A O 1
ATOM 1578 N N . ILE A 1 193 ? 4.660 -1.625 -7.219 1.00 87.81 193 ILE A N 1
ATOM 1579 C CA . ILE A 1 193 ? 3.303 -2.157 -7.113 1.00 87.81 193 ILE A CA 1
ATOM 1580 C C . ILE A 1 193 ? 2.442 -1.089 -6.431 1.00 87.81 193 ILE A C 1
ATOM 1582 O O . ILE A 1 193 ? 2.833 -0.496 -5.420 1.00 87.81 193 ILE A O 1
ATOM 1586 N N . ARG A 1 194 ? 1.292 -0.806 -7.025 1.00 88.31 194 ARG A N 1
ATOM 1587 C CA . ARG A 1 194 ? 0.246 0.073 -6.500 1.00 88.31 194 ARG A CA 1
ATOM 1588 C C . ARG A 1 194 ? -1.086 -0.645 -6.602 1.00 88.31 194 ARG A C 1
ATOM 1590 O O . ARG A 1 194 ? -1.168 -1.691 -7.246 1.00 88.31 194 ARG A O 1
ATOM 1597 N N . PHE A 1 195 ? -2.124 -0.115 -5.975 1.00 89.81 195 PHE A N 1
ATOM 1598 C CA . PHE A 1 195 ? -3.437 -0.735 -6.033 1.00 89.81 195 PHE A CA 1
ATOM 1599 C C . PHE A 1 195 ? -4.572 0.276 -6.038 1.00 89.81 195 PHE A C 1
ATOM 1601 O O . PHE A 1 19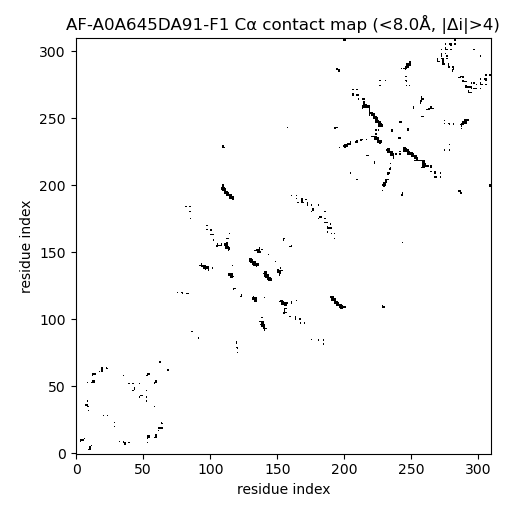5 ? -4.419 1.422 -5.634 1.00 89.81 195 PHE A O 1
ATOM 1608 N N . ARG A 1 196 ? -5.730 -0.181 -6.510 1.00 87.44 196 ARG A N 1
ATOM 1609 C CA . ARG A 1 196 ? -7.004 0.527 -6.426 1.00 87.44 196 ARG A CA 1
ATOM 1610 C C . ARG A 1 196 ? -8.011 -0.307 -5.650 1.00 87.44 196 ARG A C 1
ATOM 1612 O O . ARG A 1 196 ? -8.064 -1.532 -5.807 1.00 87.44 196 ARG A O 1
ATOM 1619 N N . ARG A 1 197 ? -8.841 0.367 -4.858 1.00 90.31 197 ARG A N 1
ATOM 1620 C CA . ARG A 1 197 ? -10.025 -0.232 -4.237 1.00 90.31 197 ARG A CA 1
ATOM 1621 C C . ARG A 1 197 ? -11.093 -0.474 -5.307 1.00 90.31 197 ARG A C 1
ATOM 1623 O O . ARG A 1 197 ? -11.360 0.408 -6.116 1.00 90.31 197 ARG A O 1
ATOM 1630 N N . LEU A 1 198 ? -11.680 -1.668 -5.322 1.00 89.38 198 LEU A N 1
ATOM 1631 C CA . LEU A 1 198 ? -12.750 -2.051 -6.255 1.00 89.38 198 LEU A CA 1
ATOM 1632 C C . LEU A 1 198 ? -14.084 -2.314 -5.565 1.00 89.38 198 LEU A C 1
ATOM 1634 O O . LEU A 1 198 ? -15.132 -2.125 -6.174 1.00 89.38 198 LEU A O 1
ATOM 1638 N N . GLY A 1 199 ? -14.045 -2.770 -4.316 1.00 88.69 199 GLY A N 1
ATOM 1639 C CA . GLY A 1 199 ? -15.235 -3.200 -3.599 1.00 88.69 199 GLY A CA 1
ATOM 1640 C C . GLY A 1 199 ? -15.318 -2.643 -2.189 1.00 88.69 199 GLY A C 1
ATOM 1641 O O . GLY A 1 199 ? -14.532 -1.785 -1.766 1.00 88.69 199 GLY A O 1
ATOM 1642 N N . LYS A 1 200 ? -16.322 -3.138 -1.472 1.00 92.06 200 LYS A N 1
ATOM 1643 C CA . LYS A 1 200 ? -16.535 -2.825 -0.066 1.00 92.06 200 LYS A CA 1
ATOM 1644 C C . LYS A 1 200 ? -15.834 -3.863 0.808 1.00 92.06 200 LYS A C 1
ATOM 1646 O O . LYS A 1 200 ? -15.903 -5.053 0.487 1.00 92.06 200 LYS A O 1
ATOM 1651 N N . PRO A 1 201 ? -15.178 -3.437 1.894 1.00 94.25 201 PRO A N 1
ATOM 1652 C CA . PRO A 1 201 ? -14.658 -4.376 2.875 1.00 94.25 201 PRO A CA 1
ATOM 1653 C C . PRO A 1 201 ? -15.787 -5.203 3.498 1.00 94.25 201 PRO A C 1
ATOM 1655 O O . PRO A 1 201 ? -16.939 -4.778 3.547 1.00 94.25 201 PRO A O 1
ATOM 1658 N N . THR A 1 202 ? -15.451 -6.400 3.968 1.00 95.44 202 THR A N 1
ATOM 1659 C CA . THR A 1 202 ? -16.419 -7.343 4.551 1.00 95.44 202 THR A CA 1
ATOM 1660 C C . THR A 1 202 ? -16.319 -7.430 6.067 1.00 95.44 202 THR A C 1
ATOM 1662 O O . THR A 1 202 ? -17.180 -8.033 6.699 1.00 95.44 202 THR A O 1
ATOM 1665 N N . TYR A 1 203 ? -15.261 -6.869 6.648 1.00 97.31 203 TYR A N 1
ATOM 1666 C CA . TYR A 1 203 ? -14.980 -6.927 8.072 1.00 97.31 203 TYR A CA 1
ATOM 1667 C C . TYR A 1 203 ? -14.386 -5.609 8.565 1.00 97.31 203 TYR A C 1
ATOM 1669 O O . TYR A 1 203 ? -13.644 -4.959 7.832 1.00 97.31 203 TYR A O 1
ATOM 1677 N N . LEU A 1 204 ? -14.716 -5.206 9.788 1.00 97.75 204 LEU A N 1
ATOM 1678 C CA . LEU A 1 204 ? -14.035 -4.132 10.502 1.00 97.75 204 LEU A CA 1
ATOM 1679 C C . LEU A 1 204 ? -13.301 -4.776 11.671 1.00 97.75 204 LEU A C 1
ATOM 1681 O O . LEU A 1 204 ? -13.939 -5.378 12.533 1.00 97.75 204 LEU A O 1
ATOM 1685 N N . PHE A 1 205 ? -11.974 -4.682 11.670 1.00 98.25 205 PHE A N 1
ATOM 1686 C CA . PHE A 1 205 ? -11.163 -5.192 12.767 1.00 98.25 205 PHE A CA 1
ATOM 1687 C C . PHE A 1 205 ? -11.549 -4.540 14.097 1.00 98.25 205 PHE A C 1
ATOM 1689 O O . PHE A 1 205 ? -11.850 -3.350 14.178 1.00 98.25 205 PHE A O 1
ATOM 1696 N N . SER A 1 206 ? -11.511 -5.348 15.146 1.00 98.06 206 SER A N 1
ATOM 1697 C CA . SER A 1 206 ? -11.751 -4.945 16.523 1.00 98.06 206 SER A CA 1
ATOM 1698 C C . SER A 1 206 ? -10.437 -4.729 17.270 1.00 98.06 206 SER A C 1
ATOM 1700 O O . SER A 1 206 ? -9.375 -5.221 16.876 1.00 98.06 206 SER A O 1
ATOM 1702 N N . LYS A 1 207 ? -10.513 -4.055 18.419 1.00 98.12 207 LYS A N 1
ATOM 1703 C CA . LYS A 1 207 ? -9.378 -3.930 19.339 1.00 98.12 207 LYS A CA 1
ATOM 1704 C C . LYS A 1 207 ? -8.850 -5.290 19.803 1.00 98.12 207 LYS A C 1
ATOM 1706 O O . LYS A 1 207 ? -7.640 -5.467 19.905 1.00 98.12 207 LYS A O 1
ATOM 1711 N N . SER A 1 208 ? -9.741 -6.259 20.034 1.00 98.38 208 SER A N 1
ATOM 1712 C CA . SER A 1 208 ? -9.362 -7.626 20.412 1.00 98.38 208 SER A CA 1
ATOM 1713 C C . SER A 1 208 ? -8.595 -8.354 19.311 1.00 98.38 208 SER A C 1
ATOM 1715 O O . SER A 1 208 ? -7.666 -9.089 19.633 1.00 98.38 208 SER A O 1
ATOM 1717 N N . ASP A 1 209 ? -8.917 -8.113 18.033 1.00 98.44 209 ASP A N 1
ATOM 1718 C CA . ASP A 1 209 ? -8.158 -8.700 16.920 1.00 98.44 209 ASP A CA 1
ATOM 1719 C C . ASP A 1 209 ? -6.707 -8.204 16.945 1.00 98.44 209 ASP A C 1
ATOM 1721 O O . ASP A 1 209 ? -5.768 -8.988 16.812 1.00 98.44 209 ASP A O 1
ATOM 1725 N N . ILE A 1 210 ? -6.512 -6.895 17.154 1.00 98.06 210 ILE A N 1
ATOM 1726 C CA . ILE A 1 210 ? -5.175 -6.298 17.257 1.00 98.06 210 ILE A CA 1
ATOM 1727 C C . ILE A 1 210 ? -4.450 -6.797 18.505 1.00 98.06 210 ILE A C 1
ATOM 1729 O O . ILE A 1 210 ? -3.270 -7.132 18.423 1.00 98.06 210 ILE A O 1
ATOM 1733 N N . GLU A 1 211 ? -5.134 -6.884 19.645 1.00 98.38 211 GLU A N 1
ATOM 1734 C CA . GLU A 1 211 ? -4.542 -7.407 20.873 1.00 98.38 211 GLU A CA 1
ATOM 1735 C C . GLU A 1 211 ? -4.017 -8.833 20.672 1.00 98.38 211 GLU A C 1
ATOM 1737 O O . GLU A 1 211 ? -2.862 -9.114 20.996 1.00 98.38 211 GLU A O 1
ATOM 1742 N N . GLU A 1 212 ? -4.832 -9.726 20.105 1.00 98.44 212 GLU A N 1
ATOM 1743 C CA . GLU A 1 212 ? -4.442 -11.110 19.835 1.00 98.44 212 GLU A CA 1
ATOM 1744 C C . GLU A 1 212 ? -3.221 -11.175 18.908 1.00 98.44 212 GLU A C 1
ATOM 1746 O O . GLU A 1 212 ? -2.246 -11.875 19.200 1.00 98.44 212 GLU A O 1
ATOM 1751 N N . LEU A 1 213 ? -3.236 -10.390 17.829 1.00 98.31 213 LEU A N 1
ATOM 1752 C CA . LEU A 1 213 ? -2.118 -10.265 16.899 1.00 98.31 213 LEU A CA 1
ATOM 1753 C C . LEU A 1 213 ? -0.836 -9.789 17.594 1.00 98.31 213 LEU A C 1
ATOM 1755 O O . LEU A 1 213 ? 0.224 -10.386 17.401 1.00 98.31 213 LEU A O 1
ATOM 1759 N N . MET A 1 214 ? -0.924 -8.754 18.433 1.00 97.88 214 MET A N 1
ATOM 1760 C CA . MET A 1 214 ? 0.222 -8.231 19.173 1.00 97.88 214 MET A CA 1
ATOM 1761 C C . MET A 1 214 ? 0.753 -9.244 20.192 1.00 97.88 214 MET A C 1
ATOM 1763 O O . MET A 1 214 ? 1.965 -9.400 20.300 1.00 97.88 214 MET A O 1
ATOM 1767 N N . ARG A 1 215 ? -0.105 -9.973 20.922 1.00 98.06 215 ARG A N 1
ATOM 1768 C CA . ARG A 1 215 ? 0.345 -11.003 21.885 1.00 98.06 215 ARG A CA 1
ATOM 1769 C C . ARG A 1 215 ? 1.054 -12.168 21.202 1.00 98.06 215 ARG A C 1
ATOM 1771 O O . ARG A 1 215 ? 2.005 -12.710 21.768 1.00 98.06 215 ARG A O 1
ATOM 1778 N N . ASN A 1 216 ? 0.580 -12.550 20.019 1.00 97.94 216 ASN A N 1
ATOM 1779 C CA . ASN A 1 216 ? 1.068 -13.713 19.283 1.00 97.94 216 ASN A CA 1
ATOM 1780 C C . ASN A 1 216 ? 2.290 -13.420 18.399 1.00 97.94 216 ASN A C 1
ATOM 1782 O O . ASN A 1 216 ? 2.949 -14.363 17.959 1.00 97.94 216 ASN A O 1
ATOM 1786 N N . ALA A 1 217 ? 2.608 -12.151 18.139 1.00 97.31 217 ALA A N 1
ATOM 1787 C CA . ALA A 1 217 ? 3.775 -11.776 17.348 1.00 97.31 217 ALA A CA 1
ATOM 1788 C C . ALA A 1 217 ? 5.101 -12.121 18.051 1.00 97.31 217 ALA A C 1
ATOM 1790 O O . ALA A 1 217 ? 5.221 -12.096 19.278 1.00 97.31 217 ALA A O 1
ATOM 1791 N N . ASP A 1 218 ? 6.117 -12.451 17.255 1.00 96.00 218 ASP A N 1
ATOM 1792 C CA . ASP A 1 218 ? 7.452 -12.777 17.753 1.00 96.00 218 ASP A CA 1
ATOM 1793 C C . ASP A 1 218 ? 8.306 -11.511 17.841 1.00 96.00 218 ASP A C 1
ATOM 1795 O O . ASP A 1 218 ? 8.786 -11.009 16.828 1.00 96.00 218 ASP A O 1
ATOM 1799 N N . ASP A 1 219 ? 8.518 -11.005 19.056 1.00 96.19 219 ASP A N 1
ATOM 1800 C CA . ASP A 1 219 ? 9.324 -9.802 19.314 1.00 96.19 219 ASP A CA 1
ATOM 1801 C C . ASP A 1 219 ? 10.816 -9.984 18.980 1.00 96.19 219 ASP A C 1
ATOM 1803 O O . ASP A 1 219 ? 11.577 -9.025 18.992 1.00 96.19 219 ASP A O 1
ATOM 1807 N N . ARG A 1 220 ? 11.275 -11.200 18.657 1.00 94.44 220 ARG A N 1
ATOM 1808 C CA . ARG A 1 220 ? 12.639 -11.415 18.138 1.00 94.44 220 ARG A CA 1
ATOM 1809 C C . ARG A 1 220 ? 12.796 -10.945 16.692 1.00 94.44 220 ARG A C 1
ATOM 1811 O O . ARG A 1 220 ? 13.923 -10.785 16.235 1.00 94.44 220 ARG A O 1
ATOM 1818 N N . GLU A 1 221 ? 11.683 -10.728 16.001 1.00 94.62 221 GLU A N 1
ATOM 1819 C CA . GLU A 1 221 ? 11.618 -10.272 14.619 1.00 94.62 221 GLU A CA 1
ATOM 1820 C C . GLU A 1 221 ? 11.064 -8.845 14.545 1.00 94.62 221 GLU A C 1
ATOM 1822 O O . GLU A 1 221 ? 10.410 -8.356 15.466 1.00 94.62 221 GLU A O 1
ATOM 1827 N N . THR A 1 222 ? 11.305 -8.166 13.423 1.00 92.56 222 THR A N 1
ATOM 1828 C CA . THR A 1 222 ? 10.629 -6.892 13.143 1.00 92.56 222 THR A CA 1
ATOM 1829 C C . THR A 1 222 ? 9.213 -7.173 12.651 1.00 92.56 222 THR A C 1
ATOM 1831 O O . THR A 1 222 ? 9.028 -7.907 11.682 1.00 92.56 222 THR A O 1
ATOM 1834 N N . ASN A 1 223 ? 8.213 -6.583 13.304 1.00 94.81 223 ASN A N 1
ATOM 1835 C CA . ASN A 1 223 ? 6.798 -6.831 13.035 1.00 94.81 223 ASN A CA 1
ATOM 1836 C C . ASN A 1 223 ? 6.122 -5.570 12.489 1.00 94.81 223 ASN A C 1
ATOM 1838 O O . ASN A 1 223 ? 6.378 -4.465 12.957 1.00 94.81 223 ASN A O 1
ATOM 1842 N N . ILE A 1 224 ? 5.230 -5.728 11.514 1.00 94.75 224 ILE A N 1
ATOM 1843 C CA . ILE A 1 224 ? 4.442 -4.632 10.943 1.00 94.75 224 ILE A CA 1
ATOM 1844 C C . ILE A 1 224 ? 2.970 -5.016 11.025 1.00 94.75 224 ILE A C 1
ATOM 1846 O O . ILE A 1 224 ? 2.561 -6.035 10.463 1.00 94.75 224 ILE A O 1
ATOM 1850 N N . LEU A 1 225 ? 2.173 -4.187 11.695 1.00 96.75 225 LEU A N 1
ATOM 1851 C CA . LEU A 1 225 ? 0.719 -4.291 11.663 1.00 96.75 225 LEU A CA 1
ATOM 1852 C C . LEU A 1 225 ? 0.183 -3.667 10.374 1.00 96.75 225 LEU A C 1
ATOM 1854 O O . LEU A 1 225 ? 0.516 -2.533 10.024 1.00 96.75 225 LEU A O 1
ATOM 1858 N N . VAL A 1 226 ? -0.639 -4.430 9.664 1.00 96.81 226 VAL A N 1
ATOM 1859 C CA . VAL A 1 226 ? -1.261 -4.040 8.398 1.00 96.81 226 VAL A CA 1
ATOM 1860 C C . VAL A 1 226 ? -2.747 -4.376 8.395 1.00 96.81 226 VAL A C 1
ATOM 1862 O O . VAL A 1 226 ? -3.173 -5.305 9.078 1.00 96.81 226 VAL A O 1
ATOM 1865 N N . VAL A 1 227 ? -3.532 -3.664 7.586 1.00 97.31 227 VAL A N 1
ATOM 1866 C CA . VAL A 1 227 ? -4.947 -3.974 7.324 1.00 97.31 227 VAL A CA 1
ATOM 1867 C C . VAL A 1 227 ? -5.109 -4.325 5.853 1.00 97.31 227 VAL A C 1
ATOM 1869 O O . VAL A 1 227 ? -4.610 -3.610 4.982 1.00 97.31 227 VAL A O 1
ATOM 1872 N N . ASP A 1 228 ? -5.765 -5.449 5.569 1.00 95.69 228 ASP A N 1
ATOM 1873 C CA . ASP A 1 228 ? -6.010 -5.911 4.203 1.00 95.69 228 ASP A CA 1
ATOM 1874 C C . ASP A 1 228 ? -7.244 -5.266 3.548 1.00 95.69 228 ASP A C 1
ATOM 1876 O O . ASP A 1 228 ? -7.991 -4.510 4.160 1.00 95.69 228 ASP A O 1
ATOM 1880 N N . GLU A 1 229 ? -7.461 -5.557 2.265 1.00 94.06 229 GLU A N 1
ATOM 1881 C CA . GLU A 1 229 ? -8.541 -4.985 1.454 1.00 94.06 229 GLU A CA 1
ATOM 1882 C C . GLU A 1 229 ? -9.958 -5.321 1.941 1.00 94.06 229 GLU A C 1
ATOM 1884 O O . GLU A 1 229 ? -10.922 -4.698 1.499 1.00 94.06 229 GLU A O 1
ATOM 1889 N N . ASN A 1 230 ? -10.091 -6.308 2.827 1.00 95.62 230 ASN A N 1
ATOM 1890 C CA . ASN A 1 230 ? -11.362 -6.732 3.400 1.00 95.62 230 ASN A CA 1
ATOM 1891 C C . ASN A 1 230 ? -11.565 -6.187 4.818 1.00 95.62 230 ASN A C 1
ATOM 1893 O O . ASN A 1 230 ? -12.631 -6.419 5.386 1.00 95.62 230 ASN A O 1
ATOM 1897 N N . GLY A 1 231 ? -10.577 -5.457 5.349 1.00 96.56 231 GLY A N 1
ATOM 1898 C CA . GLY A 1 231 ? -10.578 -4.860 6.680 1.00 96.56 231 GLY A CA 1
ATOM 1899 C C . GLY A 1 231 ? -10.104 -5.799 7.791 1.00 96.56 231 GLY A C 1
ATOM 1900 O O . GLY A 1 231 ? -10.385 -5.547 8.959 1.00 96.56 231 GLY A O 1
ATOM 1901 N N . HIS A 1 232 ? -9.375 -6.873 7.464 1.00 97.75 232 HIS A N 1
ATOM 1902 C CA . HIS A 1 232 ? -8.729 -7.712 8.476 1.00 97.75 232 HIS A CA 1
ATOM 1903 C C . HIS A 1 232 ? -7.330 -7.193 8.818 1.00 97.75 232 HIS A C 1
ATOM 1905 O O . HIS A 1 232 ? -6.485 -7.029 7.932 1.00 97.75 232 HIS A O 1
ATOM 1911 N N . ALA A 1 233 ? -7.073 -7.003 10.113 1.00 98.12 233 ALA A N 1
ATOM 1912 C CA . ALA A 1 233 ? -5.746 -6.718 10.644 1.00 98.12 233 ALA A CA 1
ATOM 1913 C C . ALA A 1 233 ? -4.841 -7.966 10.584 1.00 98.12 233 ALA A C 1
ATOM 1915 O O . ALA A 1 233 ? -5.317 -9.093 10.743 1.00 98.12 233 ALA A O 1
ATOM 1916 N N . LYS A 1 234 ? -3.539 -7.779 10.335 1.00 97.62 234 LYS A N 1
ATOM 1917 C CA . LYS A 1 234 ? -2.518 -8.843 10.270 1.00 97.62 234 LYS A CA 1
ATOM 1918 C C . LYS A 1 234 ? -1.155 -8.332 10.727 1.00 97.62 234 LYS A C 1
ATOM 1920 O O . LYS A 1 234 ? -0.839 -7.165 10.523 1.00 97.62 234 LYS A O 1
ATOM 1925 N N . ILE A 1 235 ? -0.320 -9.231 11.245 1.00 97.31 235 ILE A N 1
ATOM 1926 C CA . ILE A 1 235 ? 1.118 -8.985 11.417 1.00 97.31 235 ILE A CA 1
ATOM 1927 C C . ILE A 1 235 ? 1.875 -9.611 10.255 1.00 97.31 235 ILE A C 1
ATOM 1929 O O . ILE A 1 235 ? 1.668 -10.781 9.932 1.00 97.31 235 ILE A O 1
ATOM 1933 N N . ILE A 1 236 ? 2.762 -8.832 9.645 1.00 95.25 236 ILE A N 1
ATOM 1934 C CA . ILE A 1 236 ? 3.732 -9.309 8.660 1.00 95.25 236 ILE A CA 1
ATOM 1935 C C . ILE A 1 236 ? 5.153 -9.003 9.134 1.00 95.25 236 ILE A C 1
ATOM 1937 O O . ILE A 1 236 ? 5.382 -8.030 9.851 1.00 95.25 236 ILE A O 1
ATOM 1941 N N . GLN A 1 237 ? 6.106 -9.830 8.709 1.00 92.25 237 GLN A N 1
ATOM 1942 C CA . GLN A 1 237 ? 7.534 -9.675 9.023 1.00 92.25 237 GLN A CA 1
ATOM 1943 C C . GLN A 1 237 ? 8.371 -9.363 7.770 1.00 92.25 237 GLN A C 1
ATOM 1945 O O . GLN A 1 237 ? 9.457 -8.796 7.862 1.00 92.25 237 GLN A O 1
ATOM 1950 N N . ASP A 1 238 ? 7.852 -9.668 6.573 1.00 83.69 238 ASP A N 1
ATOM 1951 C CA . ASP A 1 238 ? 8.488 -9.283 5.313 1.00 83.69 238 ASP A CA 1
ATOM 1952 C C . ASP A 1 238 ? 8.242 -7.791 5.037 1.00 83.69 238 ASP A C 1
ATOM 1954 O O . ASP A 1 238 ? 7.153 -7.368 4.639 1.00 83.69 238 ASP A O 1
ATOM 1958 N N . ILE A 1 239 ? 9.283 -6.982 5.242 1.00 74.44 239 ILE A N 1
ATOM 1959 C CA . ILE A 1 239 ? 9.255 -5.528 5.037 1.00 74.44 239 ILE A CA 1
ATOM 1960 C C . ILE A 1 239 ? 8.894 -5.172 3.585 1.00 74.44 239 ILE A C 1
ATOM 1962 O O . ILE A 1 239 ? 8.337 -4.100 3.344 1.00 74.44 239 ILE A O 1
ATOM 1966 N N . GLY A 1 240 ? 9.181 -6.042 2.611 1.00 74.50 240 GLY A N 1
ATOM 1967 C CA . GLY A 1 240 ? 8.835 -5.816 1.207 1.00 74.50 240 GLY A CA 1
ATOM 1968 C C . GLY A 1 240 ? 7.327 -5.836 0.955 1.00 74.50 240 GLY A C 1
ATOM 1969 O O . GLY A 1 240 ? 6.820 -5.033 0.168 1.00 74.50 240 GLY A O 1
ATOM 1970 N N . ASP A 1 241 ? 6.596 -6.684 1.679 1.00 82.38 241 ASP A N 1
ATOM 1971 C CA . ASP A 1 241 ? 5.159 -6.888 1.475 1.00 82.38 241 ASP A CA 1
ATOM 1972 C C . ASP A 1 241 ? 4.305 -5.750 2.049 1.00 82.38 241 ASP A C 1
ATOM 1974 O O . ASP A 1 241 ? 3.144 -5.599 1.666 1.00 82.38 241 ASP A O 1
ATOM 1978 N N . ARG A 1 242 ? 4.872 -4.886 2.904 1.00 82.31 242 ARG A N 1
ATOM 1979 C CA . ARG A 1 242 ? 4.140 -3.778 3.550 1.00 82.31 242 ARG A CA 1
ATOM 1980 C C . ARG A 1 242 ? 3.458 -2.828 2.566 1.00 82.31 242 ARG A C 1
ATOM 1982 O O . ARG A 1 242 ? 2.445 -2.227 2.899 1.00 82.31 242 ARG A O 1
ATOM 1989 N N . PHE A 1 243 ? 4.000 -2.685 1.356 1.00 84.31 243 PHE A N 1
ATOM 1990 C CA . PHE A 1 243 ? 3.454 -1.804 0.317 1.00 84.31 243 PHE A CA 1
ATOM 1991 C C . PHE A 1 243 ? 2.263 -2.413 -0.436 1.00 84.31 243 PHE A C 1
ATOM 1993 O O . PHE A 1 243 ? 1.696 -1.768 -1.311 1.00 84.31 243 PHE A O 1
ATOM 2000 N N . LEU A 1 244 ? 1.885 -3.652 -0.115 1.00 90.19 244 LEU A N 1
ATOM 2001 C CA . LEU A 1 244 ? 0.773 -4.368 -0.739 1.00 90.19 244 LEU A CA 1
ATOM 2002 C C . LEU A 1 244 ? -0.513 -4.332 0.099 1.00 90.19 244 LEU A C 1
ATOM 2004 O O . LEU A 1 244 ? -1.494 -5.005 -0.241 1.00 90.19 244 LEU A O 1
ATOM 2008 N N . TYR A 1 245 ? -0.500 -3.598 1.210 1.00 93.81 245 TYR A N 1
ATOM 2009 C CA . TYR A 1 245 ? -1.622 -3.475 2.131 1.00 93.81 245 TYR A CA 1
ATOM 2010 C C . TYR A 1 245 ? -2.178 -2.047 2.118 1.00 93.81 245 TYR A C 1
ATOM 2012 O O . TYR A 1 245 ? -1.390 -1.099 2.131 1.00 93.81 245 TYR A O 1
ATOM 2020 N N . PRO A 1 246 ? -3.516 -1.890 2.106 1.00 93.50 246 PRO A N 1
ATOM 2021 C CA . PRO A 1 246 ? -4.199 -0.608 2.258 1.00 93.50 246 PRO A CA 1
ATOM 2022 C C . PRO A 1 246 ? -3.668 0.278 3.379 1.00 93.50 246 PRO A C 1
ATOM 2024 O O . PRO A 1 246 ? -3.406 1.453 3.147 1.00 93.50 246 PRO A O 1
ATOM 2027 N N . VAL A 1 247 ? -3.485 -0.286 4.572 1.00 93.88 247 VAL A N 1
ATOM 2028 C CA . VAL A 1 247 ? -2.995 0.436 5.749 1.00 93.88 247 VAL A CA 1
ATOM 2029 C C . VAL A 1 247 ? -1.825 -0.332 6.330 1.00 93.88 247 VAL A C 1
ATOM 2031 O O . VAL A 1 247 ? -1.871 -1.561 6.428 1.00 93.88 247 VAL A O 1
ATOM 2034 N N . ARG A 1 248 ? -0.778 0.393 6.718 1.00 93.44 248 ARG A N 1
ATOM 2035 C CA . ARG A 1 248 ? 0.380 -0.154 7.42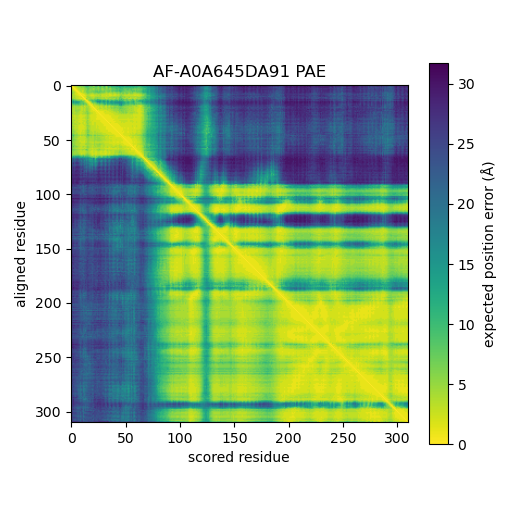6 1.00 93.44 248 ARG A CA 1
ATOM 2036 C C . ARG A 1 248 ? 0.832 0.818 8.507 1.00 93.44 248 ARG A C 1
ATOM 2038 O O . ARG A 1 248 ? 0.870 2.025 8.262 1.00 93.44 248 ARG A O 1
ATOM 2045 N N . ASN A 1 249 ? 1.233 0.275 9.643 1.00 90.50 249 ASN A N 1
ATOM 2046 C CA . ASN A 1 249 ? 1.833 1.053 10.715 1.00 90.50 249 ASN A CA 1
ATOM 2047 C C . ASN A 1 249 ? 3.353 1.130 10.572 1.00 90.50 249 ASN A C 1
ATOM 2049 O O . ASN A 1 249 ? 3.967 0.409 9.772 1.00 90.50 249 ASN A O 1
ATOM 2053 N N . GLU A 1 250 ? 3.958 1.984 11.392 1.00 87.12 250 GLU A N 1
ATOM 2054 C CA . GLU A 1 250 ? 5.374 1.891 11.716 1.00 87.12 250 GLU A CA 1
ATOM 2055 C C . GLU A 1 250 ? 5.742 0.465 12.174 1.00 87.12 250 GLU A C 1
ATOM 2057 O O . GLU A 1 250 ? 4.962 -0.250 12.809 1.00 87.12 250 GLU A O 1
ATOM 2062 N N . ALA A 1 251 ? 6.947 0.033 11.804 1.00 90.31 251 ALA A N 1
ATOM 2063 C CA . ALA 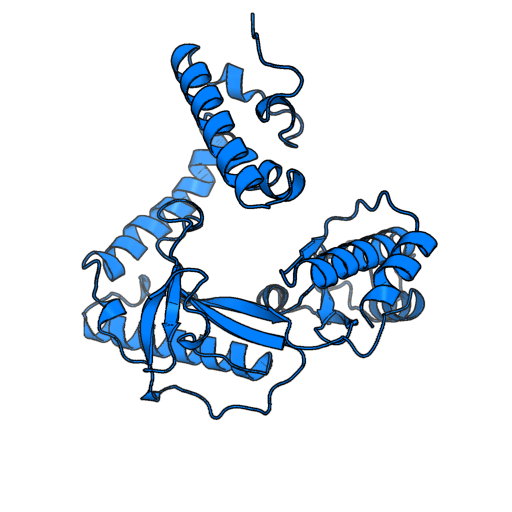A 1 251 ? 7.458 -1.276 12.165 1.00 90.31 251 ALA A CA 1
ATOM 2064 C C . ALA A 1 251 ? 7.888 -1.320 13.638 1.00 90.31 251 ALA A C 1
ATOM 2066 O O . ALA A 1 251 ? 8.761 -0.563 14.066 1.00 90.31 251 ALA A O 1
ATOM 2067 N N . TRP A 1 252 ? 7.374 -2.293 14.385 1.00 92.25 252 TRP A N 1
ATOM 2068 C CA . TRP A 1 252 ? 7.892 -2.642 15.701 1.00 92.25 252 TRP A CA 1
ATOM 2069 C C . TRP A 1 252 ? 9.196 -3.418 15.531 1.00 92.25 252 TRP A C 1
ATOM 2071 O O . TRP A 1 252 ? 9.199 -4.590 15.156 1.00 92.25 252 TRP A O 1
ATOM 2081 N N . GLN A 1 253 ? 10.313 -2.730 15.769 1.00 90.50 253 GLN A N 1
ATOM 2082 C CA . GLN A 1 253 ? 11.658 -3.310 15.715 1.00 90.50 253 GLN A CA 1
ATOM 2083 C C . GLN A 1 253 ? 11.819 -4.482 16.690 1.00 90.50 253 GLN A C 1
ATOM 2085 O O . GLN A 1 253 ? 11.240 -4.481 17.773 1.00 90.50 253 GLN A O 1
ATOM 2090 N N . ALA A 1 254 ? 12.659 -5.447 16.330 1.00 93.12 254 ALA A N 1
ATOM 2091 C CA . ALA A 1 254 ? 12.951 -6.582 17.197 1.00 93.12 254 ALA A CA 1
ATOM 2092 C C . ALA A 1 254 ? 13.480 -6.138 18.578 1.00 93.12 254 ALA A C 1
ATOM 2094 O O . ALA A 1 254 ? 14.381 -5.301 18.677 1.00 93.12 254 ALA A O 1
ATOM 2095 N N . GLY A 1 255 ? 12.951 -6.741 19.642 1.00 92.44 255 GLY A N 1
ATOM 2096 C CA . GLY A 1 255 ? 13.432 -6.622 21.017 1.00 92.44 255 GLY A CA 1
ATOM 2097 C C . GLY A 1 255 ? 13.001 -5.357 21.760 1.00 92.44 255 GLY A C 1
ATOM 2098 O O . GLY A 1 255 ? 13.482 -5.122 22.870 1.00 92.44 255 GLY A O 1
ATOM 2099 N N . ASN A 1 256 ? 12.123 -4.530 21.185 1.00 92.38 256 ASN A N 1
ATOM 2100 C CA . ASN A 1 256 ? 11.585 -3.356 21.880 1.00 92.38 256 ASN A CA 1
ATOM 2101 C C . ASN A 1 256 ? 10.400 -3.686 22.803 1.00 92.38 256 ASN A C 1
ATOM 2103 O O . ASN A 1 256 ? 9.963 -2.812 23.553 1.00 92.38 256 ASN A O 1
ATOM 2107 N N . ASN A 1 257 ? 9.918 -4.935 22.795 1.00 94.56 257 ASN A N 1
ATOM 2108 C CA . ASN A 1 257 ? 8.844 -5.426 23.649 1.00 94.56 257 ASN A CA 1
ATOM 2109 C C . ASN A 1 257 ? 7.502 -4.688 23.446 1.00 94.56 257 ASN A C 1
ATOM 2111 O O . ASN A 1 257 ? 6.669 -4.659 24.360 1.00 94.56 257 ASN A O 1
ATOM 2115 N N . TYR A 1 258 ? 7.254 -4.110 22.260 1.00 93.69 258 TYR A N 1
ATOM 2116 C CA . TYR A 1 258 ? 5.913 -3.630 21.881 1.00 93.69 258 TYR A CA 1
ATOM 2117 C C . TYR A 1 258 ? 4.940 -4.787 21.636 1.00 93.69 258 TYR A C 1
ATOM 2119 O O . TYR A 1 258 ? 3.733 -4.612 21.799 1.00 93.69 258 TYR A O 1
ATOM 2127 N N . VAL A 1 259 ? 5.458 -5.969 21.290 1.00 96.62 259 VAL A N 1
ATOM 2128 C CA . VAL A 1 259 ? 4.666 -7.164 20.988 1.00 96.62 259 VAL A CA 1
ATOM 2129 C C . VAL A 1 259 ? 5.192 -8.417 21.689 1.00 96.62 259 VAL A C 1
ATOM 2131 O O . VAL A 1 259 ? 6.216 -8.405 22.368 1.00 96.62 259 VAL A O 1
ATOM 2134 N N . GLY A 1 260 ? 4.454 -9.513 21.549 1.00 97.38 260 GLY A N 1
ATOM 2135 C CA . GLY A 1 260 ? 4.767 -10.824 22.091 1.00 97.38 260 GLY A CA 1
ATOM 2136 C C . GLY A 1 260 ? 4.198 -11.076 23.482 1.00 97.38 260 GLY A C 1
ATOM 2137 O O . GLY A 1 260 ? 3.746 -10.180 24.195 1.00 97.38 260 GLY A O 1
ATOM 2138 N N . LYS A 1 261 ? 4.250 -12.346 23.897 1.00 95.56 261 LYS A N 1
ATOM 2139 C CA . LYS A 1 261 ? 3.657 -12.846 25.153 1.00 95.56 261 LYS A CA 1
ATOM 2140 C C . LYS A 1 261 ? 4.121 -12.139 26.433 1.00 95.56 261 LYS A C 1
ATOM 2142 O O . LYS A 1 261 ? 3.458 -12.261 27.459 1.00 95.56 261 LYS A O 1
ATOM 2147 N N . TYR A 1 262 ? 5.274 -11.470 26.398 1.00 95.19 262 TYR A N 1
ATOM 2148 C CA . TYR A 1 262 ? 5.847 -10.752 27.540 1.00 95.19 262 TYR A CA 1
ATOM 2149 C C . TYR A 1 262 ? 5.631 -9.237 27.468 1.00 95.19 262 TYR A C 1
ATOM 2151 O O . TYR A 1 262 ? 5.940 -8.533 28.435 1.00 95.19 262 TYR A O 1
ATOM 2159 N N . SER A 1 263 ? 5.078 -8.737 26.362 1.00 96.06 263 SER A N 1
ATOM 2160 C CA . SER A 1 263 ? 4.735 -7.332 26.246 1.00 96.06 263 SER A CA 1
ATOM 2161 C C . SER A 1 263 ? 3.576 -6.982 27.170 1.00 96.06 263 SER A C 1
ATOM 2163 O O . SER A 1 263 ? 2.636 -7.752 27.387 1.00 96.06 263 SER A O 1
ATOM 2165 N N . ARG A 1 264 ? 3.639 -5.762 27.702 1.00 96.06 264 ARG A N 1
ATOM 2166 C CA . ARG A 1 264 ? 2.535 -5.155 28.448 1.00 96.06 264 ARG A CA 1
ATOM 2167 C C . ARG A 1 264 ? 1.461 -4.576 27.529 1.00 96.06 264 ARG A C 1
ATOM 2169 O O . ARG A 1 264 ? 0.436 -4.151 28.046 1.00 96.06 264 ARG A O 1
ATOM 2176 N N . LEU A 1 265 ? 1.704 -4.553 26.212 1.00 96.00 265 LEU A N 1
ATOM 2177 C CA . LEU A 1 265 ? 0.840 -3.944 25.200 1.00 96.00 265 LEU A CA 1
ATOM 2178 C C . LEU A 1 265 ? 0.443 -2.503 25.540 1.00 96.00 265 LEU A C 1
ATOM 2180 O O . LEU A 1 265 ? -0.696 -2.094 25.344 1.00 96.00 265 LEU A O 1
ATOM 2184 N N . SER A 1 266 ? 1.388 -1.720 26.067 1.00 92.06 266 SER A N 1
ATOM 2185 C CA . SER A 1 266 ? 1.126 -0.351 26.527 1.00 92.06 266 SER A CA 1
ATOM 2186 C C . SER A 1 266 ? 0.682 0.601 25.417 1.00 92.06 266 SER A C 1
ATOM 2188 O O . SER A 1 266 ? 0.155 1.659 25.725 1.00 92.06 266 SER A O 1
ATOM 2190 N N . THR A 1 267 ? 0.907 0.237 24.154 1.00 91.75 267 THR A N 1
ATOM 2191 C CA . THR A 1 267 ? 0.548 1.020 22.965 1.00 91.75 267 THR A CA 1
ATOM 2192 C C . THR A 1 267 ? -0.708 0.501 22.257 1.00 91.75 267 THR A C 1
ATOM 2194 O O . THR A 1 267 ? -1.061 1.034 21.213 1.00 91.75 267 THR A O 1
ATOM 2197 N N . LEU A 1 268 ? -1.388 -0.533 22.776 1.00 95.19 268 LEU A N 1
ATOM 2198 C CA . LEU A 1 268 ? -2.535 -1.169 22.106 1.00 95.19 268 LEU A CA 1
ATOM 2199 C C . LEU A 1 268 ? -3.641 -0.169 21.745 1.00 95.19 268 LEU A C 1
ATOM 2201 O O . LEU A 1 268 ? -4.172 -0.210 20.637 1.00 95.19 268 LEU A O 1
ATOM 2205 N N . ASP A 1 269 ? -3.978 0.720 22.676 1.00 93.38 269 ASP A N 1
ATOM 2206 C CA . ASP A 1 269 ? -5.062 1.692 22.522 1.00 93.38 269 ASP A CA 1
ATOM 2207 C C . ASP A 1 269 ? -4.742 2.705 21.416 1.00 93.38 269 ASP A C 1
ATOM 2209 O O . ASP A 1 269 ? -5.557 2.932 20.516 1.00 93.38 269 ASP A O 1
ATOM 2213 N N . ASP A 1 270 ? -3.520 3.240 21.435 1.00 91.44 270 ASP A N 1
ATOM 2214 C CA . ASP A 1 270 ? -3.039 4.197 20.439 1.00 91.44 270 ASP A CA 1
ATOM 2215 C C . ASP A 1 270 ? -2.926 3.540 19.060 1.00 91.44 270 ASP A C 1
ATOM 2217 O O . ASP A 1 270 ? -3.365 4.100 18.055 1.00 91.44 270 ASP A O 1
ATOM 2221 N N . VAL A 1 271 ? -2.393 2.315 19.005 1.00 93.50 271 VAL A N 1
ATOM 2222 C CA . VAL A 1 271 ? -2.256 1.528 17.774 1.00 93.50 271 VAL A CA 1
ATOM 2223 C C . VAL A 1 271 ? -3.622 1.237 17.163 1.00 93.50 271 VAL A C 1
ATOM 2225 O O . VAL A 1 271 ? -3.788 1.403 15.956 1.00 93.50 271 VAL A O 1
ATOM 2228 N N . TYR A 1 272 ? -4.604 0.819 17.964 1.00 96.00 272 TYR A N 1
ATOM 2229 C CA . TYR A 1 272 ? -5.949 0.535 17.468 1.00 96.00 272 TYR A CA 1
ATOM 2230 C C . TYR A 1 272 ? -6.620 1.786 16.906 1.00 96.00 272 TYR A C 1
ATOM 2232 O O . TYR A 1 272 ? -7.112 1.762 15.776 1.00 96.00 272 TYR A O 1
ATOM 2240 N N . THR A 1 273 ? -6.569 2.890 17.649 1.00 94.25 273 THR A N 1
ATOM 2241 C CA . THR A 1 273 ? -7.172 4.158 17.223 1.00 94.25 273 THR A CA 1
ATOM 2242 C C . THR A 1 273 ? -6.508 4.680 15.945 1.00 94.25 273 THR A C 1
ATOM 2244 O O . THR A 1 273 ? -7.199 5.033 14.989 1.00 94.25 273 THR A O 1
ATOM 2247 N N . SER A 1 274 ? -5.176 4.614 15.863 1.00 92.12 274 SER A N 1
ATOM 2248 C CA . SER A 1 274 ? -4.423 5.021 14.668 1.00 92.12 274 SER A CA 1
ATOM 2249 C C . SER A 1 274 ? -4.728 4.117 13.462 1.00 92.12 274 SER A C 1
ATOM 2251 O O . SER A 1 274 ? -4.850 4.595 12.333 1.00 92.12 274 SER A O 1
ATOM 2253 N N . CYS A 1 275 ? -4.932 2.809 13.678 1.00 94.88 275 CYS A N 1
ATOM 2254 C CA . CYS A 1 275 ? -5.371 1.897 12.617 1.00 94.88 275 CYS A CA 1
ATOM 2255 C C . CYS A 1 275 ? -6.757 2.262 12.081 1.00 94.88 275 CYS A C 1
ATOM 2257 O O . CYS A 1 275 ? -6.964 2.211 10.869 1.00 94.88 275 CYS A O 1
ATOM 2259 N N . LEU A 1 276 ? -7.708 2.607 12.958 1.00 96.50 276 LEU A N 1
ATOM 2260 C CA . LEU A 1 276 ? -9.050 3.031 12.552 1.00 96.50 276 LEU A CA 1
ATOM 2261 C C . LEU A 1 276 ? -8.992 4.313 11.716 1.00 96.50 276 LEU A C 1
ATOM 2263 O O . LEU A 1 276 ? -9.643 4.395 10.677 1.00 96.50 276 LEU A O 1
ATOM 2267 N N . GLU A 1 277 ? -8.177 5.284 12.122 1.00 93.44 277 GLU A N 1
ATOM 2268 C CA . GLU A 1 277 ? -7.975 6.519 11.364 1.00 93.44 277 GLU A CA 1
ATOM 2269 C C . GLU A 1 277 ? -7.390 6.244 9.972 1.00 93.44 277 GLU A C 1
ATOM 2271 O O . GLU A 1 277 ? -7.954 6.669 8.960 1.00 93.44 277 GLU A O 1
ATOM 2276 N N . GLY A 1 278 ? -6.321 5.446 9.894 1.00 92.94 278 GLY A N 1
ATOM 2277 C CA . GLY A 1 278 ? -5.754 5.030 8.613 1.00 92.94 278 GLY A CA 1
ATOM 2278 C C . GLY A 1 278 ? -6.742 4.262 7.742 1.00 92.94 278 GLY A C 1
ATOM 2279 O O . GLY A 1 278 ? -6.790 4.448 6.525 1.00 92.94 278 GLY A O 1
ATOM 2280 N N . TRP A 1 279 ? -7.581 3.431 8.353 1.00 96.25 279 TRP A N 1
ATOM 2281 C CA . TRP A 1 279 ? -8.621 2.704 7.642 1.00 96.25 279 TRP A CA 1
ATOM 2282 C C . TRP A 1 279 ? -9.699 3.632 7.081 1.00 96.25 279 TRP A C 1
ATOM 2284 O O . TRP A 1 279 ? -10.049 3.520 5.906 1.00 96.25 279 TRP A O 1
ATOM 2294 N N . LEU A 1 280 ? -10.168 4.603 7.866 1.00 94.94 280 LEU A N 1
ATOM 2295 C CA . LEU A 1 280 ? -11.121 5.618 7.420 1.00 94.94 280 LEU A CA 1
ATOM 2296 C C . LEU A 1 280 ? -10.573 6.426 6.232 1.00 94.94 280 LEU A C 1
ATOM 2298 O O . LEU A 1 280 ? -11.275 6.615 5.234 1.00 94.94 280 LEU A O 1
ATOM 2302 N N . LEU A 1 281 ? -9.306 6.848 6.304 1.00 91.69 281 LEU A N 1
ATOM 2303 C CA . LEU A 1 281 ? -8.628 7.560 5.217 1.00 91.69 281 LEU A CA 1
ATOM 2304 C C . LEU A 1 281 ? -8.532 6.708 3.945 1.00 91.69 281 LEU A C 1
ATOM 2306 O O . LEU A 1 281 ? -8.836 7.194 2.849 1.00 91.69 281 LEU A O 1
ATOM 2310 N N . TYR A 1 282 ? -8.167 5.428 4.069 1.00 92.56 282 TYR A N 1
ATOM 2311 C CA . TYR A 1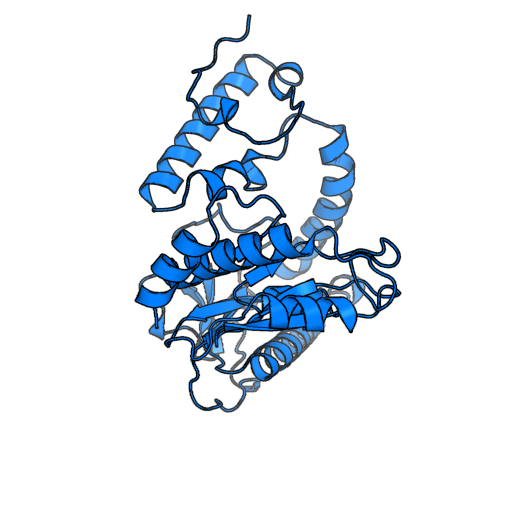 282 ? -8.157 4.500 2.937 1.00 92.56 282 TYR A CA 1
ATOM 2312 C C . TYR A 1 282 ? -9.552 4.333 2.322 1.00 92.56 282 TYR A C 1
ATOM 2314 O O . TYR A 1 282 ? -9.694 4.359 1.100 1.00 92.56 282 TYR A O 1
ATOM 2322 N N . LEU A 1 283 ? -10.599 4.187 3.134 1.00 93.69 283 LEU A N 1
ATOM 2323 C CA . LEU A 1 283 ? -11.959 3.989 2.632 1.00 93.69 283 LEU A CA 1
ATOM 2324 C C . LEU A 1 283 ? -12.483 5.201 1.853 1.00 93.69 283 LEU A C 1
ATOM 2326 O O . LEU A 1 283 ? -13.126 5.017 0.810 1.00 93.69 283 LEU A O 1
ATOM 2330 N N . GLY A 1 284 ? -12.163 6.410 2.324 1.00 89.88 284 GLY A N 1
ATOM 2331 C CA . GLY A 1 284 ? -12.535 7.669 1.678 1.00 89.88 284 GLY A CA 1
ATOM 2332 C C . GLY A 1 284 ? -11.746 7.975 0.404 1.00 89.88 284 GLY A C 1
ATOM 2333 O O . GLY A 1 284 ? -12.320 8.455 -0.569 1.00 89.88 284 GLY A O 1
ATOM 2334 N N . THR A 1 285 ? -10.445 7.675 0.378 1.00 85.62 285 THR A N 1
ATOM 2335 C CA . THR A 1 285 ? -9.550 8.061 -0.735 1.00 85.62 285 THR A CA 1
ATOM 2336 C C . THR A 1 285 ? -9.266 6.931 -1.728 1.00 85.62 285 THR A C 1
ATOM 2338 O O . THR A 1 285 ? -8.898 7.179 -2.877 1.00 85.62 285 THR A O 1
ATOM 2341 N N . GLY A 1 286 ? -9.385 5.678 -1.290 1.00 84.75 286 GLY A N 1
ATOM 2342 C CA . GLY A 1 286 ? -8.920 4.494 -2.012 1.00 84.75 286 GLY A CA 1
ATOM 2343 C C . GLY A 1 286 ? -7.394 4.358 -2.108 1.00 84.75 286 GLY A C 1
ATOM 2344 O O . GLY A 1 286 ? -6.939 3.451 -2.804 1.00 84.75 286 GLY A O 1
ATOM 2345 N N . GLN A 1 287 ? -6.620 5.231 -1.448 1.00 83.00 287 GLN A N 1
ATOM 2346 C CA . GLN A 1 287 ? -5.153 5.299 -1.523 1.00 83.00 287 GLN A CA 1
ATOM 2347 C C . GLN A 1 287 ? -4.482 4.636 -0.316 1.00 83.00 287 GLN A C 1
ATOM 2349 O O . GLN A 1 287 ? -5.023 4.693 0.789 1.00 83.00 287 GLN A O 1
ATOM 2354 N N . GLU A 1 288 ? -3.288 4.060 -0.500 1.00 84.75 288 GLU A N 1
ATOM 2355 C CA . GLU A 1 288 ? -2.516 3.474 0.602 1.00 84.75 288 GLU A CA 1
ATOM 2356 C C . GLU A 1 288 ? -2.218 4.471 1.741 1.00 84.75 288 GLU A C 1
ATOM 2358 O O . GLU A 1 288 ? -1.881 5.627 1.496 1.00 84.75 288 GLU A O 1
ATOM 2363 N N . GLN A 1 289 ? -2.272 4.009 2.993 1.00 88.38 289 GLN A N 1
ATOM 2364 C CA . GLN A 1 289 ? -2.026 4.824 4.186 1.00 88.38 289 GLN A CA 1
ATOM 2365 C C . GLN A 1 289 ? -0.842 4.281 4.990 1.00 88.38 289 GLN A C 1
ATOM 2367 O O . GLN A 1 289 ? -0.731 3.077 5.243 1.00 88.38 289 GLN A O 1
ATOM 2372 N N . TYR A 1 290 ? 0.080 5.178 5.337 1.00 88.19 290 TYR A N 1
ATOM 2373 C CA . TYR A 1 290 ? 1.125 4.938 6.330 1.00 88.19 290 TYR A CA 1
ATOM 2374 C C . TYR A 1 290 ? 0.718 5.638 7.610 1.00 88.19 290 TYR A C 1
ATOM 2376 O O . TYR A 1 290 ? 0.427 6.831 7.567 1.00 88.19 290 TYR A O 1
ATOM 2384 N N . ILE A 1 291 ? 0.715 4.901 8.709 1.00 84.00 291 ILE A N 1
ATOM 2385 C CA . ILE A 1 291 ? 0.297 5.411 10.002 1.00 84.00 291 ILE A CA 1
ATOM 2386 C C . ILE A 1 291 ? 1.486 5.376 10.952 1.00 84.00 291 ILE A C 1
ATOM 2388 O O . ILE A 1 291 ? 2.075 4.325 11.209 1.00 84.00 291 ILE A O 1
ATOM 2392 N N . ASP A 1 292 ? 1.822 6.559 11.442 1.00 76.12 292 ASP A N 1
ATOM 2393 C CA . ASP A 1 292 ? 2.684 6.767 12.596 1.00 76.12 292 ASP A CA 1
ATOM 2394 C C . ASP A 1 292 ? 1.778 7.004 13.818 1.00 76.12 292 ASP A C 1
ATOM 2396 O O . ASP A 1 292 ? 0.659 7.500 13.662 1.00 76.12 292 ASP A O 1
ATOM 2400 N N . ILE A 1 293 ? 2.193 6.580 15.011 1.00 65.00 293 ILE A N 1
ATOM 2401 C CA . ILE A 1 293 ? 1.316 6.470 16.189 1.00 65.00 293 ILE A CA 1
ATOM 2402 C C . ILE A 1 293 ? 1.007 7.865 16.755 1.00 65.00 293 ILE A C 1
ATOM 2404 O O . ILE A 1 293 ? 1.675 8.319 17.680 1.00 65.00 293 ILE A O 1
ATOM 2408 N N . TYR A 1 294 ? -0.022 8.531 16.218 1.00 62.66 294 TYR A N 1
ATOM 2409 C CA . TYR A 1 294 ? -0.521 9.835 16.677 1.00 62.66 294 TYR A CA 1
ATOM 2410 C C . TYR A 1 294 ? -2.005 10.028 16.317 1.00 62.66 294 TYR A C 1
ATOM 2412 O O . TYR A 1 294 ? -2.343 10.891 15.511 1.00 62.66 294 TYR A O 1
ATOM 2420 N N . ALA A 1 295 ? -2.908 9.225 16.886 1.00 62.69 295 ALA A N 1
ATOM 2421 C CA . ALA A 1 295 ? -4.341 9.449 16.690 1.00 62.69 295 ALA A CA 1
ATOM 2422 C C . ALA A 1 295 ? -4.865 10.558 17.616 1.00 62.69 295 ALA A C 1
ATOM 2424 O O . ALA A 1 295 ? -4.749 10.466 18.839 1.00 62.69 295 ALA A O 1
ATOM 2425 N N . GLU A 1 296 ? -5.490 11.588 17.042 1.00 68.25 296 GLU A N 1
ATOM 2426 C CA . GLU A 1 296 ? -6.153 12.663 17.803 1.00 68.25 296 GLU A CA 1
ATOM 2427 C C . GLU A 1 296 ? -7.670 12.432 17.962 1.00 68.25 296 GLU A C 1
ATOM 2429 O O . GLU A 1 296 ? -8.322 13.053 18.805 1.00 68.25 296 GLU A O 1
ATOM 2434 N N . ALA A 1 297 ? -8.247 11.539 17.151 1.00 77.31 297 ALA A N 1
ATOM 2435 C CA . ALA A 1 297 ? -9.685 11.294 17.086 1.00 77.31 297 ALA A CA 1
ATOM 2436 C C . ALA A 1 297 ? -10.166 10.243 18.100 1.00 77.31 297 ALA A C 1
ATOM 2438 O O . ALA A 1 297 ? -9.449 9.313 18.465 1.00 77.31 297 ALA A O 1
ATOM 2439 N N . ARG A 1 298 ? -11.428 10.359 18.536 1.00 86.81 298 ARG A N 1
ATOM 2440 C CA . ARG A 1 298 ? -12.041 9.392 19.458 1.00 86.81 298 ARG A CA 1
ATOM 2441 C C . ARG A 1 298 ? -12.482 8.129 18.724 1.00 86.81 298 ARG A C 1
ATOM 2443 O O . ARG A 1 298 ? -13.137 8.207 17.687 1.00 86.81 298 ARG A O 1
ATOM 2450 N N . GLU A 1 299 ? -12.217 6.976 19.334 1.00 92.06 299 GLU A N 1
ATOM 2451 C CA . GLU A 1 299 ? -12.559 5.642 18.819 1.00 92.06 299 GLU A CA 1
ATOM 2452 C C . GLU A 1 299 ? -14.012 5.534 18.311 1.00 92.06 299 GLU A C 1
ATOM 2454 O O . GLU A 1 299 ? -14.244 5.145 17.168 1.00 92.06 299 GLU A O 1
ATOM 2459 N N . GLU A 1 300 ? -14.994 5.940 19.123 1.00 93.69 300 GLU A N 1
ATOM 2460 C CA . GLU A 1 300 ? -16.423 5.858 18.775 1.00 93.69 300 GLU A CA 1
ATOM 2461 C C . GLU A 1 300 ? -16.784 6.681 17.525 1.00 93.69 300 GLU A C 1
ATOM 2463 O O . GLU A 1 300 ? -17.643 6.290 16.732 1.00 93.69 300 GLU A O 1
ATOM 2468 N N . GLU A 1 301 ? -16.124 7.826 17.334 1.00 94.06 301 GLU A N 1
ATOM 2469 C CA . GLU A 1 301 ? -16.355 8.705 16.185 1.00 94.06 301 GLU A CA 1
ATOM 2470 C C . GLU A 1 301 ? -15.760 8.105 14.912 1.00 94.06 301 GLU A C 1
ATOM 2472 O O . GLU A 1 301 ? -16.403 8.145 13.860 1.00 94.06 301 GLU A O 1
ATOM 2477 N N . LEU A 1 302 ? -14.575 7.494 15.022 1.00 95.12 302 LEU A N 1
ATOM 2478 C CA . LEU A 1 302 ? -13.928 6.783 13.922 1.00 95.12 302 LEU A CA 1
ATOM 2479 C C . LEU A 1 302 ? -14.768 5.590 13.468 1.00 95.12 302 LEU A C 1
ATOM 2481 O O . LEU A 1 302 ? -15.059 5.476 12.279 1.00 95.12 302 LEU A O 1
ATOM 2485 N N . ILE A 1 303 ? -15.220 4.742 14.398 1.00 96.88 303 ILE A N 1
ATOM 2486 C CA . ILE A 1 303 ? -16.052 3.572 14.076 1.00 96.88 303 ILE A CA 1
ATOM 2487 C C . ILE A 1 303 ? -17.322 4.010 13.344 1.00 96.88 303 ILE A C 1
ATOM 2489 O O . ILE A 1 303 ? -17.610 3.515 12.255 1.00 96.88 303 ILE A O 1
ATOM 2493 N N . LYS A 1 304 ? -18.036 5.008 13.877 1.00 96.38 304 LYS A N 1
ATOM 2494 C CA . LYS A 1 304 ? -19.260 5.525 13.255 1.00 96.38 304 LYS A CA 1
ATOM 2495 C C . LYS A 1 304 ? -19.021 6.087 11.848 1.00 96.38 304 LYS A C 1
ATOM 2497 O O . LYS A 1 304 ? -19.872 5.942 10.972 1.00 96.38 304 LYS A O 1
ATOM 2502 N N . ALA A 1 305 ? -17.886 6.748 11.615 1.00 96.00 305 ALA A N 1
ATOM 2503 C CA . ALA A 1 305 ? -17.528 7.250 10.290 1.00 96.00 305 ALA A CA 1
ATOM 2504 C C . ALA A 1 305 ? -17.179 6.112 9.314 1.00 96.00 305 ALA A C 1
ATOM 2506 O O . ALA A 1 305 ? -17.533 6.178 8.137 1.00 96.00 305 ALA A O 1
ATOM 2507 N N . ILE A 1 306 ? -16.520 5.060 9.802 1.00 97.06 306 ILE A N 1
ATOM 2508 C CA . ILE A 1 306 ? -16.142 3.877 9.022 1.00 97.06 306 ILE A CA 1
ATOM 2509 C C . ILE A 1 306 ? -17.377 3.079 8.588 1.00 97.06 306 ILE A C 1
ATOM 2511 O O . ILE A 1 306 ? -17.438 2.643 7.439 1.00 97.06 306 ILE A O 1
ATOM 2515 N N . GLU A 1 307 ? -18.382 2.933 9.455 1.00 95.19 307 GLU A N 1
ATOM 2516 C CA . GLU A 1 307 ? -19.623 2.195 9.165 1.00 95.19 307 GLU A CA 1
ATOM 2517 C C . GLU A 1 307 ? -20.340 2.682 7.894 1.00 95.19 307 GLU A C 1
ATOM 2519 O O . GLU A 1 307 ? -20.971 1.886 7.204 1.00 95.19 307 GLU A O 1
ATOM 2524 N N . ALA A 1 308 ? -20.190 3.958 7.520 1.00 95.00 308 ALA A N 1
ATOM 2525 C CA . ALA A 1 308 ? -20.777 4.514 6.298 1.00 95.00 308 ALA A CA 1
ATOM 2526 C C . ALA A 1 308 ? -20.215 3.909 4.991 1.00 95.00 308 ALA A C 1
ATOM 2528 O O . ALA A 1 308 ? -20.804 4.095 3.922 1.00 95.00 308 ALA A O 1
ATOM 2529 N N . TYR A 1 309 ? -19.079 3.208 5.051 1.00 93.88 309 TYR A N 1
ATOM 2530 C CA . TYR A 1 309 ? -18.412 2.605 3.892 1.00 93.88 309 TYR A CA 1
ATOM 2531 C C . TYR A 1 309 ? -18.708 1.111 3.700 1.00 93.88 309 TYR A C 1
ATOM 2533 O O . TYR A 1 309 ? -18.369 0.566 2.640 1.00 93.88 309 TYR A O 1
ATOM 2541 N N . TYR A 1 310 ? -19.328 0.470 4.692 1.00 92.94 310 TYR A N 1
ATOM 2542 C CA . TYR A 1 310 ? -19.767 -0.927 4.643 1.00 92.94 310 TYR A CA 1
ATOM 2543 C C . TYR A 1 310 ? -21.172 -1.013 4.024 1.00 92.94 310 TYR A C 1
ATOM 2545 O O . TYR A 1 310 ? -21.431 -1.975 3.270 1.00 92.94 310 TYR A O 1
#

Solvent-accessible surface area (backbone atoms only — not comparable to full-atom valu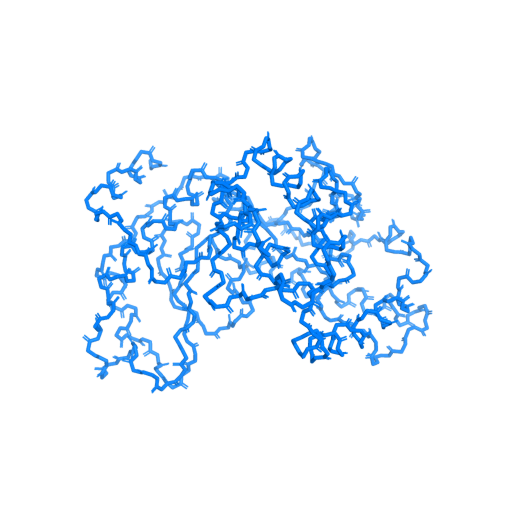es): 17755 Å² total; per-residue (Å²): 137,92,85,74,61,83,89,34,68,80,69,61,38,81,47,89,85,71,62,51,75,78,57,50,53,74,64,61,45,47,56,49,51,54,55,48,48,57,52,48,54,57,41,47,78,69,69,49,53,68,69,64,54,30,70,29,66,88,54,44,52,62,91,50,48,72,68,68,45,51,66,54,41,50,60,48,43,66,51,36,63,40,47,40,64,77,44,67,56,83,57,62,66,56,73,41,70,49,56,90,70,62,73,84,77,59,74,83,48,37,36,36,32,34,41,33,54,61,60,71,93,47,81,62,70,74,87,44,77,65,43,49,41,31,39,22,71,84,21,32,46,43,79,41,39,91,89,51,63,87,49,47,34,69,34,33,43,72,67,59,42,53,51,46,49,51,52,52,25,51,51,50,42,51,55,38,47,76,76,69,46,59,75,92,61,59,70,78,74,52,57,44,70,44,64,41,65,70,53,63,43,84,46,79,65,50,66,66,58,52,49,54,48,35,39,70,38,64,30,85,41,45,37,28,49,31,27,42,65,41,30,49,68,46,76,44,63,60,77,79,59,53,70,77,30,46,22,26,44,62,67,48,56,50,71,70,46,70,30,12,82,84,29,84,46,88,55,52,67,52,50,44,39,24,48,47,52,32,46,42,51,21,71,76,68,41,44,74,30,79,36,66,90,70,58,88,70,57,61,72,60,44,52,60,60,42,58,77,64,98

pLDDT: mean 80.02, std 16.52, range [36.56, 98.44]

Mean predicted aligned error: 13.39 Å

Radius of gyration: 21.73 Å; Cα contacts (8 Å, |Δi|>4): 448; chains: 1; bounding box: 48×55×55 Å

Nearest PDB structures (foldseek):
  8xup-assembly2_F  TM=3.165E-01  e=2.430E+00  Escherichia coli K-12
  5tov-assembly1_A-2  TM=2.324E-01  e=8.489E+00  Thermotoga maritima MSB8
  5oid-assembly1_A  TM=1.481E-01  e=6.302E+00  Trichoplax adhaerens

Secondary structure (DSSP, 8-state):
-----TTSGGGG---TT--GGGSS-HHHHHHHHHHHHHHHHHHHTTT--HHHHHTSHHHHS-TT-HHHHHHHHHHHHHHHHHHHHHHSSTTTGGG-B-GGGPPPPPPP-SEEEEEEE--SSS-TTTT-TT-EEEEBTTSBEEEE-TT-GGGB-EESSHHHHHHHHHHHHHHHHHHHHHTT--GGG--S--EEEEEEE-S--S----HHHHHHHHHHS-TTS-BEEEE-TTS-EEEE--TTGGGGSSEEEPPB-TTS-SSSTT---TTHHHHHHHHHHHHHHHHHH-S-EEE-S---S-HHHHHHHHHTT-